Protein 1TBX (pdb70)

Organism: Sulfolobus spindle-shape virus 1 (NCBI:txid244589)

Nearest PDB structures (foldseek):
  1tbx-assembly1_B  TM=1.011E+00  e=7.813E-17  Sulfolobus spindle-shaped virus 1
  1tbx-assembly1_A  TM=1.005E+00  e=2.171E-14  Sulfolobus spindle-shaped virus 1
  4aih-assembly1_A  TM=7.217E-01  e=6.304E-03  Yersinia pseudotuberculosis YPIII
  3l09-assembly2_C  TM=7.137E-01  e=1.408E-02  Jannaschia sp. CCS1
  8a39-assembly2_BP1-2  TM=7.639E-01  e=1.374E-01  Escherichia coli W

Sequence (182 aa):
STPFFYPEAIVLAYLYDNEGIATYDLYKKVNAEFPSTATFYDAKKFLIQEGFVKERQERGEKRLYLTEKGKLFAISLKTAIETYKQIKKRHHHKSTPFFYPEAIVLAYLYDNEGIATYDLYKKVNAEFPSTATFYDAKKFLIQEGFVKERQERGEKRL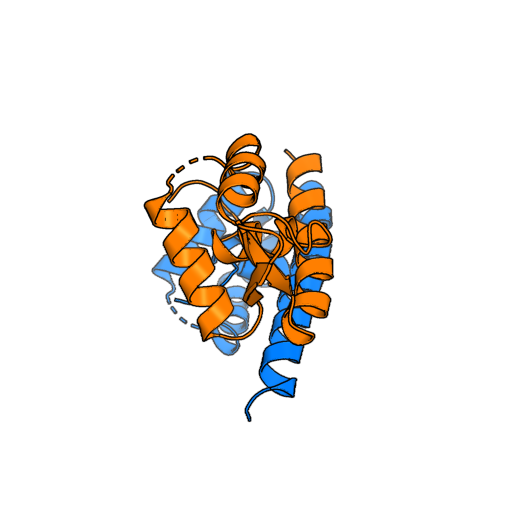YLTEKGKLFAISLKTAIETYKQIK

Radius of gyration: 17.44 Å; Cα contacts (8 Å, |Δi|>4): 258; chains: 2; bounding box: 56×34×40 Å

Foldseek 3Di:
DDPDDALLLLLLLLCAVVFPDFLVVSVVVSCVPPNDPVRNVVSVVVCVVVFQWDWDCPPNGITIDGGPVSNVSSVVSNVVVVVVVVVVVVPPD/DFDPDDALLLLLLLQVVPVFFDFLVVSQVVSCVVPNDVVSNVVSVVVCVVVQQKDWDDDPNGTGIHGDPVSNVSSVVSNVVVVVVVVVD

Structure (mmCIF, N/CA/C/O backbone):
data_1TBX
#
_entry.id   1TBX
#
_cell.length_a   120.493
_cell.length_b   120.493
_cell.length_c   120.493
_cell.angle_alpha   90.00
_cell.angle_beta   90.00
_cell.angle_gamma   90.00
#
_symmetry.space_group_name_H-M   'P 43 3 2'
#
loop_
_atom_site.group_PDB
_atom_site.id
_atom_site.type_symbol
_atom_site.label_atom_id
_atom_site.label_alt_id
_atom_site.label_comp_id
_atom_site.label_asym_id
_atom_site.label_entity_id
_atom_site.label_seq_id
_atom_site.pdbx_PDB_ins_code
_atom_site.Cartn_x
_atom_site.Cartn_y
_atom_site.Cartn_z
_atom_site.occupancy
_atom_site.B_iso_or_equiv
_atom_site.auth_seq_id
_atom_site.auth_comp_id
_atom_site.auth_asym_id
_atom_site.auth_atom_id
_atom_site.pdbx_PDB_model_num
ATOM 1 N N . SER A 1 3 ? 73.713 60.458 24.665 1.00 51.38 3 SER A N 1
ATOM 2 C CA . SER A 1 3 ? 73.777 59.000 25.001 1.00 55.26 3 SER A CA 1
ATOM 3 C C . SER A 1 3 ? 74.806 58.656 26.125 1.00 56.19 3 SER A C 1
ATOM 4 O O . SER A 1 3 ? 75.722 59.447 26.423 1.00 55.89 3 SER A O 1
ATOM 7 N N . THR A 1 4 ? 74.652 57.465 26.724 1.00 51.99 4 THR A N 1
ATOM 8 C CA . THR A 1 4 ? 75.312 57.099 28.000 1.00 44.07 4 THR A CA 1
ATOM 9 C C . THR A 1 4 ? 74.951 58.053 29.141 1.00 38.00 4 THR A C 1
ATOM 10 O O . THR A 1 4 ? 75.324 59.236 29.101 1.00 35.83 4 THR A O 1
ATOM 14 N N . PRO A 1 5 ? 74.205 57.540 30.127 1.00 33.94 5 PRO A N 1
ATOM 15 C CA . PRO A 1 5 ? 73.994 58.229 31.431 1.00 35.38 5 PRO A CA 1
ATOM 16 C C . PRO A 1 5 ? 75.353 58.057 32.078 1.00 38.13 5 PRO A C 1
ATOM 17 O O . PRO A 1 5 ? 75.942 57.002 31.828 1.00 46.89 5 PRO A O 1
ATOM 21 N N . PHE A 1 6 ? 75.943 58.924 32.869 1.00 36.55 6 PHE A N 1
ATOM 22 C CA . PHE A 1 6 ? 75.567 59.636 34.021 1.00 30.28 6 PHE A CA 1
ATOM 23 C C . PHE A 1 6 ? 76.879 60.458 33.931 1.00 35.57 6 PHE A C 1
ATOM 24 O O . PHE A 1 6 ? 77.101 61.444 34.651 1.00 39.83 6 PHE A O 1
ATOM 32 N N . PHE A 1 7 ? 77.776 59.959 33.055 1.00 34.91 7 PHE A N 1
ATOM 33 C CA . PHE A 1 7 ? 79.099 60.499 32.773 1.00 29.62 7 PHE A CA 1
ATOM 34 C C . PHE A 1 7 ? 79.152 61.065 31.369 1.00 31.35 7 PHE A C 1
ATOM 35 O O . PHE A 1 7 ? 78.687 60.465 30.404 1.00 32.04 7 PHE A O 1
ATOM 43 N N . TYR A 1 8 ? 79.734 62.239 31.263 1.00 28.20 8 TYR A N 1
ATOM 44 C CA . TYR A 1 8 ? 80.054 62.815 29.989 1.00 28.84 8 TYR A CA 1
ATOM 45 C C . TYR A 1 8 ? 81.304 62.132 29.428 1.00 28.58 8 TYR A C 1
ATOM 46 O O . TYR A 1 8 ? 81.987 61.390 30.150 1.00 33.56 8 TYR A O 1
ATOM 55 N N . PRO A 1 9 ? 81.619 62.377 28.153 1.00 27.13 9 PRO A N 1
ATOM 56 C CA . PRO A 1 9 ? 82.824 61.790 27.541 1.00 26.00 9 PRO A CA 1
ATOM 57 C C . PRO A 1 9 ? 84.135 62.099 28.247 1.00 28.80 9 PRO A C 1
ATOM 58 O O . PRO A 1 9 ? 84.985 61.211 28.412 1.00 29.31 9 PRO A O 1
ATOM 62 N N . GLU A 1 10 ? 84.295 63.339 28.672 1.00 26.95 10 GLU A N 1
ATOM 63 C CA . GLU A 1 10 ? 85.491 63.751 29.383 1.00 22.71 10 GLU A CA 1
ATOM 64 C C . GLU A 1 10 ? 85.744 62.837 30.583 1.00 28.01 10 GLU A C 1
ATOM 65 O O . GLU A 1 10 ? 86.893 62.449 30.871 1.00 25.59 10 GLU A O 1
ATOM 71 N N . ALA A 1 11 ? 84.658 62.456 31.269 1.00 29.65 11 ALA A N 1
ATOM 72 C CA . ALA A 1 11 ? 84.760 61.536 32.400 1.00 27.55 11 ALA A CA 1
ATOM 73 C C . ALA A 1 11 ? 85.218 60.140 31.967 1.00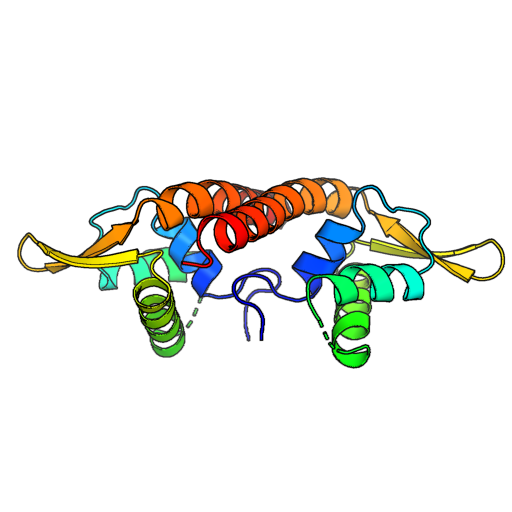 27.21 11 ALA A C 1
ATOM 74 O O . ALA A 1 11 ? 86.126 59.569 32.562 1.00 29.80 11 ALA A O 1
ATOM 76 N N . ILE A 1 12 ? 84.597 59.575 30.938 1.00 24.73 12 ILE A N 1
ATOM 77 C CA . ILE A 1 12 ? 85.014 58.246 30.496 1.00 23.51 12 ILE A CA 1
ATOM 78 C C . ILE A 1 12 ? 86.486 58.244 30.051 1.00 26.17 12 ILE A C 1
ATOM 79 O O . ILE A 1 12 ? 87.281 57.413 30.535 1.00 24.36 12 ILE A O 1
ATOM 84 N N . VAL A 1 13 ? 86.833 59.179 29.159 1.00 23.31 13 VAL A N 1
ATOM 85 C CA . VAL A 1 13 ? 88.139 59.267 28.559 1.00 18.14 13 VAL A CA 1
ATOM 86 C C . VAL A 1 13 ? 89.133 59.412 29.688 1.00 24.11 13 VAL A C 1
ATOM 87 O O . VAL A 1 13 ? 90.093 58.671 29.772 1.00 30.17 13 VAL A O 1
ATOM 91 N N . LEU A 1 14 ? 88.865 60.297 30.627 1.00 23.68 14 LEU A N 1
ATOM 92 C CA . LEU A 1 14 ? 89.762 60.443 31.762 1.00 24.74 14 LEU A CA 1
ATOM 93 C C . LEU A 1 14 ? 89.997 59.129 32.554 1.00 27.91 14 LEU A C 1
ATOM 94 O O . LEU A 1 14 ? 91.140 58.749 32.848 1.00 26.44 14 LEU A O 1
ATOM 99 N N . ALA A 1 15 ? 88.909 58.448 32.903 1.00 26.89 15 ALA A N 1
ATOM 100 C CA . ALA A 1 15 ? 88.963 57.201 33.656 1.00 25.17 15 ALA A CA 1
ATOM 101 C C . ALA A 1 15 ? 89.800 56.187 32.912 1.00 27.88 15 ALA A C 1
ATOM 102 O O . ALA A 1 15 ? 90.644 55.527 33.494 1.00 34.09 15 ALA A O 1
ATOM 104 N N . TYR A 1 16 ? 89.583 56.078 31.608 1.00 27.22 16 TYR A N 1
ATOM 105 C CA . TYR A 1 16 ? 90.271 55.066 30.822 1.00 25.41 16 TYR A CA 1
ATOM 106 C C . TYR A 1 16 ? 91.767 55.306 30.686 1.00 26.16 16 TYR A C 1
ATOM 107 O O . TYR A 1 16 ? 92.557 54.360 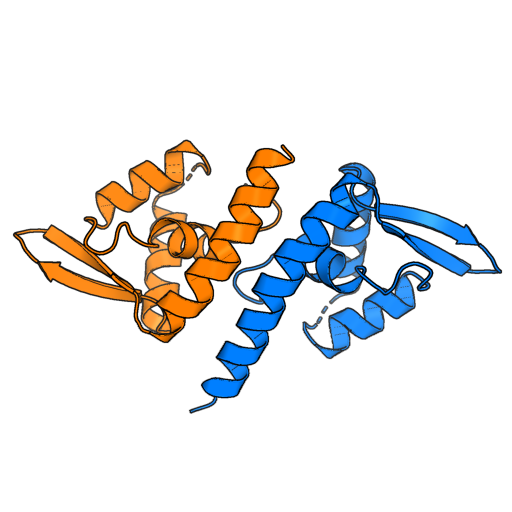30.511 1.00 27.09 16 TYR A O 1
ATOM 116 N N . LEU A 1 17 ? 92.164 56.567 30.782 1.00 24.41 17 LEU A N 1
ATOM 117 C CA . LEU A 1 17 ? 93.568 56.906 30.651 1.00 24.43 17 LEU A CA 1
ATOM 118 C C . LEU A 1 17 ? 94.353 56.406 31.879 1.00 29.61 17 LEU A C 1
ATOM 119 O O . LEU A 1 17 ? 95.537 56.029 31.782 1.00 28.32 17 LEU A O 1
ATOM 124 N N . TYR A 1 18 ? 93.681 56.405 33.028 1.00 25.79 18 TYR A N 1
ATOM 125 C CA . TYR A 1 18 ? 94.334 55.980 34.206 1.00 27.15 18 TYR A CA 1
ATOM 126 C C . TYR A 1 18 ? 94.868 54.588 33.961 1.00 29.98 18 TYR A C 1
ATOM 127 O O . TYR A 1 18 ? 94.177 53.722 33.432 1.00 37.33 18 TYR A O 1
ATOM 136 N N . ASP A 1 19 ? 96.127 54.406 34.336 1.00 31.51 19 ASP A N 1
ATOM 137 C CA . ASP A 1 19 ? 96.824 53.179 34.076 1.00 40.95 19 ASP A CA 1
ATOM 138 C C . ASP A 1 19 ? 97.147 52.884 32.604 1.00 39.22 19 ASP A C 1
ATOM 139 O O . ASP A 1 19 ? 97.710 51.804 32.310 1.00 38.27 19 ASP A O 1
ATOM 144 N N . ASN A 1 20 ? 96.779 53.779 31.688 1.00 36.54 20 ASN A N 1
ATOM 145 C CA . ASN A 1 20 ? 97.154 53.603 30.296 1.00 32.03 20 ASN A CA 1
ATOM 146 C C . ASN A 1 20 ? 97.974 54.744 29.793 1.00 35.14 20 ASN A C 1
ATOM 147 O O . ASN A 1 20 ? 97.962 55.052 28.587 1.00 35.62 20 ASN A O 1
ATOM 152 N N . GLU A 1 21 ? 98.685 55.393 30.706 1.00 31.86 21 GLU A N 1
ATOM 153 C CA . GLU A 1 21 ? 99.542 56.472 30.267 1.00 31.45 21 GLU A CA 1
ATOM 154 C C . GLU A 1 21 ? 100.562 55.948 29.245 1.00 30.77 21 GLU A C 1
ATOM 155 O O . GLU A 1 21 ? 101.030 54.817 29.368 1.00 31.41 21 GLU A O 1
ATOM 161 N N . GLY A 1 22 ? 100.836 56.731 28.199 1.00 27.92 22 GLY A N 1
ATOM 162 C CA . GLY A 1 22 ? 101.713 56.267 27.141 1.00 29.22 22 GLY A CA 1
ATOM 163 C C . GLY A 1 22 ? 100.963 55.852 25.894 1.00 30.62 22 GLY A C 1
ATOM 164 O O . GLY A 1 22 ? 101.536 55.723 24.790 1.00 30.73 22 GLY A O 1
ATOM 165 N N . ILE A 1 23 ? 99.669 55.629 26.062 1.00 31.05 23 ILE A N 1
ATOM 166 C CA . ILE A 1 23 ? 98.851 55.091 24.987 1.00 30.29 23 ILE A CA 1
ATOM 167 C C . ILE A 1 23 ? 98.793 56.134 23.876 1.00 28.66 23 ILE A C 1
ATOM 168 O O . ILE A 1 23 ? 98.641 57.323 24.149 1.00 25.33 23 ILE A O 1
ATOM 173 N N . ALA A 1 24 ? 98.965 55.699 22.637 1.00 26.98 24 ALA A N 1
ATOM 174 C CA . ALA A 1 24 ? 98.674 56.588 21.528 1.00 23.53 24 ALA A CA 1
ATOM 175 C C . ALA A 1 24 ? 97.194 56.969 21.613 1.00 24.52 24 ALA A C 1
ATOM 176 O O . ALA A 1 24 ? 96.320 56.113 21.761 1.00 24.72 24 ALA A O 1
ATOM 178 N N . THR A 1 25 ? 96.940 58.275 21.550 1.00 25.62 25 THR A N 1
ATOM 179 C CA . THR A 1 25 ? 95.613 58.880 21.568 1.00 23.07 25 THR A CA 1
ATOM 180 C C . THR A 1 25 ? 94.533 58.073 20.824 1.00 24.21 25 THR A C 1
ATOM 181 O O . THR A 1 25 ? 93.501 57.748 21.400 1.00 26.25 25 THR A O 1
ATOM 185 N N . TYR A 1 26 ? 94.771 57.711 19.580 1.00 24.61 26 TYR A N 1
ATOM 186 C CA . TYR A 1 26 ? 93.767 56.944 18.852 1.00 25.77 26 TYR A CA 1
ATOM 187 C C . TYR A 1 26 ? 93.526 55.545 19.430 1.00 26.16 26 TYR A C 1
ATOM 188 O O . TYR A 1 26 ? 92.393 55.036 19.386 1.00 23.38 26 TYR A O 1
ATOM 197 N N . ASP A 1 27 ? 94.565 54.922 19.971 1.00 24.66 27 ASP A N 1
ATOM 198 C CA . ASP A 1 27 ? 94.314 53.661 20.664 1.00 27.73 27 ASP A CA 1
ATOM 199 C C . ASP A 1 27 ? 93.463 53.855 21.889 1.00 27.91 27 ASP A C 1
ATOM 200 O O . ASP A 1 27 ? 92.669 52.970 22.215 1.00 31.49 27 ASP A O 1
ATOM 205 N N . LEU A 1 28 ? 93.627 54.991 22.578 1.00 26.93 28 LEU A N 1
ATOM 206 C CA . LEU A 1 28 ? 92.772 55.263 23.726 1.00 25.25 28 LEU A CA 1
ATOM 207 C C . LEU A 1 28 ? 91.351 55.387 23.220 1.00 26.59 28 LEU A C 1
ATOM 208 O O . LEU A 1 28 ? 90.441 54.853 23.820 1.00 24.98 28 LEU A O 1
ATOM 213 N N . TYR A 1 29 ? 91.171 56.046 22.088 1.00 26.22 29 TYR A N 1
ATOM 214 C CA . TYR A 1 29 ? 89.880 56.063 21.494 1.00 23.82 29 TYR A CA 1
ATOM 215 C C . TYR A 1 29 ? 89.299 54.665 21.235 1.00 28.48 29 TYR A C 1
ATOM 216 O O . TYR A 1 29 ? 88.135 54.429 21.568 1.00 30.90 29 TYR A O 1
ATOM 225 N N . LYS A 1 30 ? 90.066 53.761 20.617 1.00 26.13 30 LYS A N 1
ATOM 226 C CA . LYS A 1 30 ? 89.556 52.419 20.345 1.00 24.34 30 LYS A CA 1
ATOM 227 C C . LYS A 1 30 ? 89.054 51.724 21.603 1.00 26.41 30 LYS A C 1
ATOM 228 O O . LYS A 1 30 ? 87.995 51.103 21.616 1.00 33.34 30 LYS A O 1
ATOM 234 N N . LYS A 1 31 ? 89.803 51.868 22.666 1.00 22.98 31 LYS A N 1
ATOM 235 C CA . LYS A 1 31 ? 89.532 51.212 23.922 1.00 25.97 31 LYS A CA 1
ATOM 236 C C . LYS A 1 31 ? 88.234 51.732 24.570 1.00 29.06 31 LYS A C 1
ATOM 237 O O . LYS A 1 31 ? 87.378 50.948 24.986 1.00 28.58 31 LYS A O 1
ATOM 243 N N . VAL A 1 32 ? 88.129 53.056 24.676 1.00 26.13 32 VAL A N 1
ATOM 244 C CA . VAL A 1 32 ? 86.979 53.733 25.235 1.00 23.50 32 VAL A CA 1
ATOM 245 C C . VAL A 1 32 ? 85.767 53.274 24.438 1.00 28.20 32 VAL A C 1
ATOM 246 O O . VAL A 1 32 ? 84.763 52.770 24.988 1.00 30.50 32 VAL A O 1
ATOM 250 N N . ASN A 1 33 ? 85.879 53.406 23.125 1.00 27.05 33 ASN A N 1
ATOM 251 C CA . ASN A 1 33 ? 84.784 53.115 22.253 1.00 24.60 33 ASN A CA 1
ATOM 252 C C . ASN A 1 33 ? 84.259 51.660 22.310 1.00 24.85 33 ASN A C 1
ATOM 253 O O . ASN A 1 33 ? 83.050 51.422 22.179 1.00 26.12 33 ASN A O 1
ATOM 258 N N . ALA A 1 34 ? 85.180 50.718 22.518 1.00 23.06 34 ALA A N 1
ATOM 259 C CA . ALA A 1 34 ? 84.900 49.293 22.757 1.00 22.15 34 ALA A CA 1
ATOM 260 C C . ALA A 1 34 ? 83.973 49.041 23.952 1.00 26.81 34 ALA A C 1
ATOM 261 O O . ALA A 1 34 ? 83.419 47.957 24.057 1.00 32.54 34 ALA A O 1
ATOM 263 N N . GLU A 1 35 ? 83.808 50.023 24.842 1.00 25.30 35 GLU A N 1
ATOM 264 C CA . GLU A 1 35 ? 83.003 49.849 26.050 1.00 28.39 35 GLU A CA 1
ATOM 265 C C . GLU A 1 35 ? 81.896 50.871 26.191 1.00 29.05 35 GLU A C 1
ATOM 266 O O . GLU A 1 35 ? 80.840 50.569 26.701 1.00 33.58 35 GLU A O 1
ATOM 272 N N . PHE A 1 36 ? 82.187 52.098 25.794 1.00 29.17 36 PHE A N 1
ATOM 273 C CA . PHE A 1 36 ? 81.268 53.199 25.846 1.00 23.90 36 PHE A CA 1
ATOM 274 C C . PHE A 1 36 ? 81.261 53.878 24.486 1.00 25.82 36 PHE A C 1
ATOM 275 O O . PHE A 1 36 ? 81.904 54.921 24.325 1.00 26.92 36 PHE A O 1
ATOM 283 N N . PRO A 1 37 ? 80.556 53.319 23.501 1.00 27.30 37 PRO A N 1
ATOM 284 C CA . PRO A 1 37 ? 80.634 53.836 22.102 1.00 29.18 37 PRO A CA 1
ATOM 285 C C . PRO A 1 37 ? 80.481 55.362 22.002 1.00 29.31 37 PRO A C 1
ATOM 286 O O . PRO A 1 37 ? 79.538 55.943 22.545 1.00 32.21 37 PRO A O 1
ATOM 298 N N . SER A 1 39 ? 81.622 58.850 19.154 1.00 26.48 39 SER A N 1
ATOM 299 C CA . SER A 1 39 ? 82.237 59.148 17.878 1.00 18.45 39 SER A CA 1
ATOM 300 C C . SER A 1 39 ? 83.623 59.718 18.153 1.00 23.72 39 SER A C 1
ATOM 301 O O . SER A 1 39 ? 83.965 60.067 19.329 1.00 23.14 39 SER A O 1
ATOM 304 N N . THR A 1 40 ? 84.412 59.795 17.085 1.00 20.81 40 THR A N 1
ATOM 305 C CA . THR A 1 40 ? 85.721 60.435 17.124 1.00 23.95 40 THR A CA 1
ATOM 306 C C . THR A 1 40 ? 85.531 61.936 17.349 1.00 24.05 40 THR A C 1
ATOM 307 O O . THR A 1 40 ? 86.257 62.533 18.133 1.00 29.02 40 THR A O 1
ATOM 311 N N . ALA A 1 41 ? 84.556 62.548 16.681 1.00 23.04 41 ALA A N 1
ATOM 312 C CA . ALA A 1 41 ? 84.212 63.926 17.023 1.00 22.22 41 ALA A CA 1
ATOM 313 C C . ALA A 1 41 ? 84.028 64.021 18.557 1.00 23.59 41 ALA A C 1
ATOM 314 O O . ALA A 1 41 ? 84.782 64.741 19.241 1.00 26.47 41 ALA A O 1
ATOM 316 N N . THR A 1 42 ? 83.056 63.296 19.126 1.00 25.22 42 THR A N 1
ATOM 317 C CA . THR A 1 42 ? 82.888 63.432 20.549 1.00 19.29 42 THR A CA 1
ATOM 318 C C . THR A 1 42 ? 84.183 63.079 21.337 1.00 24.02 42 THR A C 1
ATOM 319 O O . THR A 1 42 ? 84.540 63.822 22.247 1.00 26.98 42 THR A O 1
ATOM 323 N N . PHE A 1 43 ? 84.924 62.026 20.946 1.00 24.91 43 PHE A N 1
ATOM 324 C CA . PHE A 1 43 ? 86.165 61.663 21.688 1.00 25.19 43 PHE A CA 1
ATOM 325 C C . PHE A 1 43 ? 87.209 62.759 21.693 1.00 26.65 43 PHE A C 1
ATOM 326 O O . PHE A 1 43 ? 87.757 63.063 22.752 1.00 23.28 43 PHE A O 1
ATOM 334 N N . TYR A 1 44 ? 87.484 63.330 20.512 1.00 24.99 44 TYR A N 1
ATOM 335 C CA . TYR A 1 44 ? 88.489 64.394 20.370 1.00 26.18 44 TYR A CA 1
ATOM 336 C C . TYR A 1 44 ? 88.048 65.663 21.079 1.00 24.28 44 TYR A C 1
ATOM 337 O O . TYR A 1 44 ? 88.863 66.348 21.687 1.00 26.59 44 TYR A O 1
ATOM 346 N N . ASP A 1 45 ? 86.753 65.931 21.092 1.00 23.19 45 ASP A N 1
ATOM 347 C CA . ASP A 1 45 ? 86.275 67.067 21.852 1.00 25.98 45 ASP A CA 1
ATOM 348 C C . ASP A 1 45 ? 86.676 66.904 23.314 1.00 26.97 45 ASP A C 1
ATOM 349 O O . ASP A 1 45 ? 87.164 67.848 23.948 1.00 26.95 45 ASP A O 1
ATOM 354 N N . ALA A 1 46 ? 86.511 65.687 23.822 1.00 19.75 46 ALA A N 1
ATOM 355 C CA . ALA A 1 46 ? 86.898 65.384 25.168 1.00 21.35 46 ALA A CA 1
ATOM 356 C C . ALA A 1 46 ? 88.428 65.479 25.379 1.00 26.62 46 ALA A C 1
ATOM 357 O O . ALA A 1 46 ? 88.886 65.994 26.419 1.00 30.64 46 ALA A O 1
ATOM 359 N N . LYS A 1 47 ? 89.227 65.004 24.417 1.00 26.15 47 LYS A N 1
ATOM 360 C CA . LYS A 1 47 ? 90.675 65.115 24.598 1.00 27.06 47 LYS A CA 1
ATOM 361 C C . LYS A 1 47 ? 90.990 66.611 24.683 1.00 25.50 47 LYS A C 1
ATOM 362 O O . LYS A 1 47 ? 91.669 67.051 25.616 1.00 23.88 47 LYS A O 1
ATOM 368 N N . LYS A 1 48 ? 90.422 67.394 23.764 1.00 23.84 48 LYS A N 1
ATOM 369 C CA . LYS A 1 48 ? 90.651 68.840 23.751 1.00 26.15 48 LYS A CA 1
ATOM 370 C C . LYS A 1 48 ? 90.388 69.431 25.143 1.00 27.51 48 LYS A C 1
ATOM 371 O O . LYS A 1 48 ? 91.224 70.147 25.710 1.00 27.66 48 LYS A O 1
ATOM 377 N N . PHE A 1 49 ? 89.237 69.081 25.702 1.00 26.28 49 PHE A N 1
ATOM 378 C CA . PHE A 1 49 ? 88.804 69.685 26.936 1.00 26.27 49 PHE A CA 1
ATOM 379 C C . PHE A 1 49 ? 89.765 69.332 28.102 1.00 24.48 49 PHE A C 1
ATOM 380 O O . PHE A 1 49 ? 90.240 70.214 28.803 1.00 23.78 49 PHE A O 1
ATOM 388 N N . LEU A 1 50 ? 90.081 68.055 28.274 1.00 24.78 50 LEU A N 1
ATOM 389 C CA . LEU A 1 50 ? 90.921 67.637 29.388 1.00 23.35 50 LEU A CA 1
ATOM 390 C C . LEU A 1 50 ? 92.335 68.216 29.288 1.00 26.22 50 LEU A C 1
ATOM 391 O O . LEU A 1 50 ? 92.966 68.494 30.321 1.00 26.35 50 LEU A O 1
ATOM 396 N N . ILE A 1 51 ? 92.831 68.416 28.059 1.00 24.70 51 ILE A N 1
ATOM 397 C CA . ILE A 1 51 ? 94.087 69.119 27.877 1.00 24.36 51 ILE A CA 1
ATOM 398 C C . ILE A 1 51 ? 93.898 70.563 28.305 1.00 24.92 51 ILE A C 1
ATOM 399 O O . ILE A 1 51 ? 94.726 71.096 29.040 1.00 27.80 51 ILE A O 1
ATOM 404 N N . GLN A 1 52 ? 92.809 71.189 27.870 1.00 24.38 52 GLN A N 1
ATOM 405 C CA . GLN A 1 52 ? 92.607 72.612 28.127 1.00 27.56 52 GLN A CA 1
ATOM 406 C C . GLN A 1 52 ? 92.396 72.914 29.583 1.00 28.01 52 GLN A C 1
ATOM 407 O O . GLN A 1 52 ? 92.804 73.969 30.054 1.00 28.94 52 GLN A O 1
ATOM 413 N N . GLU A 1 53 ? 91.726 71.998 30.283 1.00 27.70 53 GLU A N 1
ATOM 414 C CA . GLU A 1 53 ? 91.472 72.146 31.710 1.00 25.08 53 GLU A CA 1
ATOM 415 C C . GLU A 1 53 ? 92.539 71.487 32.582 1.00 25.75 53 GLU A C 1
ATOM 416 O O . GLU A 1 53 ? 92.372 71.372 33.801 1.00 26.63 53 GLU A O 1
ATOM 422 N N . GLY A 1 54 ? 93.629 71.051 31.957 1.00 19.26 54 GLY A N 1
ATOM 423 C CA . GLY A 1 54 ? 94.829 70.694 32.688 1.00 19.38 54 GLY A CA 1
ATOM 424 C C . GLY A 1 54 ? 94.824 69.366 33.425 1.00 23.80 54 GLY A C 1
ATOM 425 O O . GLY A 1 54 ? 95.559 69.214 34.418 1.00 19.65 54 GLY A O 1
ATOM 426 N N . PHE A 1 55 ? 94.005 68.427 32.934 1.00 21.09 55 PHE A N 1
ATOM 427 C CA . PHE A 1 55 ? 93.952 67.066 33.437 1.00 17.72 55 PHE A CA 1
ATOM 428 C C . PHE A 1 55 ? 94.844 66.100 32.672 1.00 22.97 55 PHE A C 1
ATOM 429 O O . PHE A 1 55 ? 95.276 65.103 33.237 1.00 23.58 55 PHE A O 1
ATOM 437 N N . VAL A 1 56 ? 95.123 66.394 31.398 1.00 24.19 56 VAL A N 1
ATOM 438 C CA . VAL A 1 56 ? 95.828 65.474 30.497 1.00 19.64 56 VAL A CA 1
ATOM 439 C C . VAL A 1 56 ? 96.879 66.238 29.717 1.00 22.38 56 VAL A C 1
ATOM 440 O O . VAL A 1 56 ? 96.697 67.426 29.406 1.00 21.00 56 VAL A O 1
ATOM 444 N N . LYS A 1 57 ? 97.978 65.562 29.397 1.00 21.28 57 LYS A N 1
ATOM 445 C CA . LYS A 1 57 ? 98.989 66.140 28.518 1.00 24.81 57 LYS A CA 1
ATOM 446 C C . LYS A 1 57 ? 99.127 65.276 27.273 1.00 25.54 57 LYS A C 1
ATOM 447 O O . LYS A 1 57 ? 99.086 64.063 27.362 1.00 27.01 57 LYS A O 1
ATOM 453 N N . GLU A 1 58 ? 99.254 65.893 26.106 1.00 26.62 58 GLU A N 1
ATOM 454 C CA . GLU A 1 58 ? 99.531 65.114 24.920 1.00 29.46 58 GLU A CA 1
ATOM 455 C C . GLU A 1 58 ? 100.910 65.423 24.343 1.00 31.80 58 GLU A C 1
ATOM 456 O O . GLU A 1 58 ? 101.170 66.576 23.987 1.00 35.93 58 GLU A O 1
ATOM 462 N N . ARG A 1 59 ? 101.776 64.404 24.232 1.00 30.94 59 ARG A N 1
ATOM 463 C CA . ARG A 1 59 ? 103.100 64.549 23.584 1.00 24.88 59 ARG A CA 1
ATOM 464 C C . ARG A 1 59 ? 103.259 63.704 22.317 1.00 23.15 59 ARG A C 1
ATOM 465 O O . ARG A 1 59 ? 102.705 62.601 22.211 1.00 24.10 59 ARG A O 1
ATOM 473 N N . GLN A 1 60 ? 104.003 64.235 21.346 1.00 22.53 60 GLN A N 1
ATOM 474 C CA . GLN A 1 60 ? 104.424 63.451 20.183 1.00 24.84 60 GLN A CA 1
ATOM 475 C C . GLN A 1 60 ? 105.729 62.711 20.557 1.00 23.56 60 GLN A C 1
ATOM 476 O O . GLN A 1 60 ? 106.801 63.277 20.555 1.00 25.68 60 GLN A O 1
ATOM 482 N N . GLU A 1 61 ? 105.592 61.447 20.932 1.00 25.37 61 GLU A N 1
ATOM 483 C CA . GLU A 1 61 ? 106.702 60.624 21.365 1.00 26.84 61 GLU A CA 1
ATOM 484 C C . GLU A 1 61 ? 106.686 59.331 20.558 1.00 30.58 61 GLU A C 1
ATOM 485 O O . GLU A 1 61 ? 105.603 58.813 20.229 1.00 30.51 61 GLU A O 1
ATOM 491 N N . ARG A 1 62 ? 107.883 58.840 20.213 1.00 31.66 62 ARG A N 1
ATOM 492 C CA . ARG A 1 62 ? 108.072 57.533 19.566 1.00 30.35 62 ARG A CA 1
ATOM 493 C C . ARG A 1 62 ? 107.127 57.328 18.328 1.00 30.74 62 ARG A C 1
ATOM 494 O O . ARG A 1 62 ? 106.395 56.323 18.228 1.00 29.38 62 ARG A O 1
ATOM 502 N N . GLY A 1 63 ? 107.151 58.309 17.412 1.00 26.95 63 GLY A N 1
ATOM 503 C CA . GLY A 1 63 ? 106.367 58.306 16.179 1.00 21.53 63 GLY A CA 1
ATOM 504 C C . GLY A 1 63 ? 104.852 58.248 16.306 1.00 21.63 63 GLY A C 1
ATOM 505 O O . GLY A 1 63 ? 104.195 57.730 15.403 1.00 20.83 63 GLY A O 1
ATOM 506 N N . GLU A 1 64 ? 104.318 58.795 17.405 1.00 18.19 64 GLU A N 1
ATOM 507 C CA . GLU A 1 64 ? 102.894 58.821 17.714 1.00 23.87 64 GLU A CA 1
ATOM 508 C C . GLU A 1 64 ? 102.601 60.006 18.659 1.00 26.45 64 GLU A C 1
ATOM 509 O O . GLU A 1 64 ? 103.527 60.476 19.329 1.00 27.59 64 GLU A O 1
ATOM 515 N N . LYS A 1 65 ? 101.335 60.465 18.714 1.00 22.63 65 LYS A N 1
ATOM 516 C CA . LYS A 1 65 ? 100.828 61.366 19.763 1.00 20.65 65 LYS A CA 1
ATOM 517 C C . LYS A 1 65 ? 100.237 60.532 20.916 1.00 27.05 65 LYS A C 1
ATOM 518 O O . LYS A 1 65 ? 99.304 59.717 20.712 1.00 25.35 65 LYS A O 1
ATOM 524 N N . ARG A 1 66 ? 100.766 60.748 22.124 1.00 25.94 66 ARG A N 1
ATOM 525 C CA . ARG A 1 66 ? 100.415 59.943 23.300 1.00 24.15 66 ARG A CA 1
ATOM 526 C C . ARG A 1 66 ? 99.908 60.787 24.422 1.00 24.91 66 ARG A C 1
ATOM 527 O O . ARG A 1 66 ? 100.188 61.976 24.460 1.00 26.32 66 ARG A O 1
ATOM 535 N N . LEU A 1 67 ? 99.212 60.139 25.355 1.00 23.09 67 LEU A N 1
ATOM 536 C CA . LEU A 1 67 ? 98.506 60.803 26.434 1.00 26.68 67 LEU A CA 1
ATOM 537 C C . LEU A 1 67 ? 99.054 60.470 27.809 1.00 31.85 67 LEU A C 1
ATOM 538 O O . LEU A 1 67 ? 99.264 59.289 28.159 1.00 38.84 67 LEU A O 1
ATOM 543 N N . TYR A 1 68 ? 99.283 61.510 28.601 1.00 30.49 68 TYR A N 1
ATOM 544 C CA . TYR A 1 68 ? 99.706 61.317 29.976 1.00 27.21 68 TYR A CA 1
ATOM 545 C C . TYR A 1 68 ? 98.727 62.018 30.863 1.00 29.83 68 TYR A C 1
ATOM 546 O O . TYR A 1 68 ? 97.951 62.879 30.417 1.00 29.33 68 TYR A O 1
ATOM 555 N N . LEU A 1 69 ? 98.716 61.585 32.117 1.00 32.85 69 LEU A N 1
ATOM 556 C CA . LEU A 1 69 ? 97.845 62.173 33.110 1.00 28.66 69 LEU A CA 1
ATOM 557 C C . LEU A 1 69 ? 98.603 63.252 33.801 1.00 29.66 69 LEU A C 1
ATOM 558 O O . LEU A 1 69 ? 99.825 63.291 33.808 1.00 33.60 69 LEU A O 1
ATOM 563 N N . THR A 1 70 ? 97.850 64.147 34.383 1.00 30.92 70 THR A N 1
ATOM 564 C CA . THR A 1 70 ? 98.401 65.287 35.024 1.00 27.53 70 THR A CA 1
ATOM 565 C C . THR A 1 70 ? 98.301 64.950 36.500 1.00 32.88 70 THR A C 1
ATOM 566 O O . THR A 1 70 ? 97.633 63.972 36.856 1.00 41.28 70 THR A O 1
ATOM 570 N N . GLU A 1 71 ? 98.988 65.695 37.359 1.00 31.96 71 GLU A N 1
ATOM 571 C CA . GLU A 1 71 ? 98.808 65.533 38.795 1.00 29.76 71 GLU A CA 1
ATOM 572 C C . GLU A 1 71 ? 97.318 65.511 39.180 1.00 27.44 71 GLU A C 1
ATOM 573 O O . GLU A 1 71 ? 96.832 64.529 39.764 1.00 28.11 71 GLU A O 1
ATOM 579 N N . LYS A 1 72 ? 96.594 66.572 38.807 1.00 25.84 72 LYS A N 1
ATOM 580 C CA . LYS A 1 72 ? 95.140 66.666 39.053 1.00 24.17 72 LYS A CA 1
ATOM 581 C C . LYS A 1 72 ? 94.285 65.653 38.247 1.00 27.89 72 LYS A C 1
ATOM 582 O O . LYS A 1 72 ? 93.208 65.246 38.688 1.00 32.96 72 LYS A O 1
ATOM 588 N N . GLY A 1 73 ? 94.779 65.235 37.089 1.00 26.89 73 GLY A N 1
ATOM 589 C CA . GLY A 1 73 ? 94.116 64.194 36.336 1.00 28.42 73 GLY A CA 1
ATOM 590 C C . GLY A 1 73 ? 94.248 62.853 37.033 1.00 29.96 73 GLY A C 1
ATOM 591 O O . GLY A 1 73 ? 93.274 62.096 37.104 1.00 31.38 73 GLY A O 1
ATOM 592 N N . LYS A 1 74 ? 95.447 62.553 37.549 1.00 30.78 74 LYS A N 1
ATOM 593 C CA . LYS A 1 74 ? 95.722 61.261 38.172 1.00 30.11 74 LYS A CA 1
ATOM 594 C C . LYS A 1 74 ? 94.807 61.106 39.362 1.00 31.57 74 LYS A C 1
ATOM 595 O O . LYS A 1 74 ? 94.201 60.050 39.531 1.00 33.30 74 LYS A O 1
ATOM 601 N N . LEU A 1 75 ? 94.683 62.166 40.163 1.00 30.32 75 LEU A N 1
ATOM 602 C CA . LEU A 1 75 ? 93.813 62.160 41.334 1.00 31.34 75 LEU A CA 1
ATOM 603 C C . LEU A 1 75 ? 92.363 61.925 40.960 1.00 30.24 75 LEU A C 1
ATOM 604 O O . LEU A 1 75 ? 91.719 60.996 41.459 1.00 34.54 75 LEU A O 1
ATOM 609 N N . PHE A 1 76 ? 91.858 62.720 40.035 1.00 26.57 76 PHE A N 1
ATOM 610 C CA . PHE A 1 76 ? 90.461 62.593 39.594 1.00 27.86 76 PHE A CA 1
ATOM 611 C C . PHE A 1 76 ? 90.145 61.284 38.869 1.00 30.36 76 PHE A C 1
ATOM 612 O O . PHE A 1 76 ? 89.150 60.627 39.185 1.00 34.70 76 PHE A O 1
ATOM 620 N N . ALA A 1 77 ? 90.974 60.921 37.889 1.00 29.24 77 ALA A N 1
ATOM 621 C CA . ALA A 1 77 ? 90.800 59.683 37.140 1.00 26.84 77 ALA A CA 1
ATOM 622 C C . ALA A 1 77 ? 90.473 58.474 38.062 1.00 25.15 77 ALA A C 1
ATOM 623 O O . ALA A 1 77 ? 89.587 57.678 37.745 1.00 24.65 77 ALA A O 1
ATOM 625 N N . ILE A 1 78 ? 91.153 58.375 39.210 1.00 25.74 78 ILE A N 1
ATOM 626 C CA . ILE A 1 78 ? 90.955 57.235 40.128 1.00 24.84 78 ILE A CA 1
ATOM 627 C C . ILE A 1 78 ? 89.519 57.180 40.632 1.00 25.20 78 ILE A C 1
ATOM 628 O O . ILE A 1 78 ? 88.887 56.118 40.570 1.00 29.03 78 ILE A O 1
ATOM 633 N N . SER A 1 79 ? 89.008 58.310 41.118 1.00 23.53 79 SER A N 1
ATOM 634 C CA . SER A 1 79 ? 87.660 58.316 41.635 1.00 23.06 79 SER A CA 1
ATOM 635 C C . SER A 1 79 ? 86.603 58.190 40.531 1.00 25.08 79 SER A C 1
ATOM 636 O O . SER A 1 79 ? 85.536 57.635 40.754 1.00 32.37 79 SER A O 1
ATOM 639 N N . LEU A 1 80 ? 86.872 58.716 39.345 1.00 23.17 80 LEU A N 1
ATOM 640 C CA . LEU A 1 80 ? 85.982 58.450 38.214 1.00 23.55 80 LEU A CA 1
ATOM 641 C C . LEU A 1 80 ? 85.967 56.966 37.823 1.00 26.27 80 LEU A C 1
ATOM 642 O O . LEU A 1 80 ? 84.903 56.431 37.531 1.00 31.86 80 LEU A O 1
ATOM 647 N N . LYS A 1 81 ? 87.138 56.319 37.799 1.00 29.15 81 LYS A N 1
ATOM 648 C CA . LYS A 1 81 ? 87.264 54.915 37.396 1.00 30.50 81 LYS A CA 1
ATOM 649 C C . LYS A 1 81 ? 86.361 54.045 38.258 1.00 28.98 81 LYS A C 1
ATOM 650 O O . LYS A 1 81 ? 85.680 53.133 37.747 1.00 30.25 81 LYS A O 1
ATOM 656 N N . THR A 1 82 ? 86.376 54.336 39.560 1.00 25.80 82 THR A N 1
ATOM 657 C CA . THR A 1 82 ? 85.656 53.582 40.578 1.00 26.33 82 THR A CA 1
ATOM 658 C C . THR A 1 82 ? 84.126 53.719 40.352 1.00 27.50 82 THR A C 1
ATOM 659 O O . THR A 1 82 ? 83.409 52.732 40.332 1.00 27.84 82 THR A O 1
ATOM 663 N N . ALA A 1 83 ? 83.670 54.950 40.122 1.00 24.30 83 ALA A N 1
ATOM 664 C CA . ALA A 1 83 ? 82.323 55.250 39.676 1.00 22.83 83 ALA A CA 1
ATOM 665 C C . ALA A 1 83 ? 81.878 54.512 38.373 1.00 23.23 83 ALA A C 1
ATOM 666 O O . ALA A 1 83 ? 80.887 53.761 38.403 1.00 23.15 83 ALA A O 1
ATOM 668 N N . ILE A 1 84 ? 82.599 54.694 37.256 1.00 21.18 84 ILE A N 1
ATOM 669 C CA . ILE A 1 84 ? 82.287 53.985 35.992 1.00 22.97 84 ILE A CA 1
ATOM 670 C C . ILE A 1 84 ? 82.336 52.466 36.137 1.00 25.84 84 ILE A C 1
ATOM 671 O O . ILE A 1 84 ? 81.467 51.730 35.633 1.00 27.36 84 ILE A O 1
ATOM 676 N N . GLU A 1 85 ? 83.347 51.996 36.844 1.00 23.45 85 GLU A N 1
ATOM 677 C CA . GLU A 1 85 ? 83.476 50.585 37.083 1.00 23.55 85 GLU A CA 1
ATOM 678 C C . GLU A 1 85 ? 82.297 50.005 37.855 1.00 24.58 85 GLU A C 1
ATOM 679 O O . GLU A 1 85 ? 81.850 48.885 37.561 1.00 23.57 85 GLU A O 1
ATOM 685 N N . THR A 1 86 ? 81.813 50.769 38.847 1.00 21.45 86 THR A N 1
ATOM 686 C CA . THR A 1 86 ? 80.727 50.338 39.683 1.00 20.36 86 THR A CA 1
ATOM 687 C C . THR A 1 86 ? 79.506 50.351 38.792 1.00 20.56 86 THR A C 1
ATOM 688 O O . THR A 1 86 ? 78.699 49.435 38.826 1.00 20.72 86 THR A O 1
ATOM 692 N N . TYR A 1 87 ? 79.392 51.403 37.985 1.00 19.57 87 TYR A N 1
ATOM 693 C CA . TYR A 1 87 ? 78.339 51.475 36.971 1.00 23.58 87 TYR A CA 1
ATOM 694 C C . TYR A 1 87 ? 78.277 50.238 36.079 1.00 25.58 87 TYR A C 1
ATOM 695 O O . TYR A 1 87 ? 77.213 49.604 36.012 1.00 21.65 87 TYR A O 1
ATOM 704 N N . LYS A 1 88 ? 79.397 49.926 35.394 1.00 20.06 88 LYS A N 1
ATOM 705 C CA . LYS A 1 88 ? 79.526 48.708 34.617 1.00 21.18 88 LYS A CA 1
ATOM 706 C C . LYS A 1 88 ? 79.042 47.484 35.366 1.00 22.05 88 LYS A C 1
ATOM 707 O O . LYS A 1 88 ? 78.247 46.727 34.836 1.00 24.42 88 LYS A O 1
ATOM 713 N N . GLN A 1 89 ? 79.466 47.293 36.618 1.00 25.42 89 GLN A N 1
ATOM 714 C CA . GLN A 1 89 ? 79.032 46.114 37.394 1.00 23.50 89 GLN A CA 1
ATOM 715 C C . GLN A 1 89 ? 77.589 46.144 37.768 1.00 23.73 89 GLN A C 1
ATOM 716 O O . GLN A 1 89 ? 77.006 45.106 38.045 1.00 27.21 89 GLN A O 1
ATOM 722 N N . ILE A 1 90 ? 77.013 47.339 37.841 1.00 27.68 90 ILE A N 1
ATOM 723 C CA . ILE A 1 90 ? 75.601 47.477 38.189 1.00 30.14 90 ILE A CA 1
ATOM 724 C C . ILE A 1 90 ? 74.769 47.072 36.951 1.00 29.72 90 ILE A C 1
ATOM 725 O O . ILE A 1 90 ? 73.885 46.220 37.043 1.00 26.19 90 ILE A O 1
ATOM 730 N N . LYS A 1 91 ? 75.114 47.648 35.797 1.00 29.14 91 LYS A N 1
ATOM 731 C CA . LYS A 1 91 ? 74.591 47.200 34.515 1.00 27.71 91 LYS A CA 1
ATOM 732 C C . LYS A 1 91 ? 74.710 45.656 34.416 1.00 28.68 91 LYS A C 1
ATOM 733 O O . LYS A 1 91 ? 73.677 44.982 34.489 1.00 32.47 91 LYS A O 1
ATOM 739 N N . LYS A 1 92 ? 75.911 45.066 34.379 1.00 28.09 92 LYS A N 1
ATOM 740 C CA . LYS A 1 92 ? 75.991 43.584 34.392 1.00 31.22 92 LYS A CA 1
ATOM 741 C C . LYS A 1 92 ? 75.062 42.891 35.392 1.00 29.54 92 LYS A C 1
ATOM 742 O O . LYS A 1 92 ? 74.267 42.063 34.991 1.00 33.74 92 LYS A O 1
ATOM 748 N N . ARG A 1 93 ? 75.134 43.246 36.672 1.00 31.34 93 ARG A N 1
ATOM 749 C CA . ARG A 1 93 ? 74.318 42.612 37.695 1.00 34.33 93 ARG A CA 1
ATOM 750 C C . ARG A 1 93 ? 72.852 42.551 37.263 1.00 37.70 93 ARG A C 1
ATOM 751 O O . ARG A 1 93 ? 72.160 41.560 37.521 1.00 35.28 93 ARG A O 1
ATOM 759 N N . HIS A 1 94 ? 72.397 43.598 36.571 1.00 39.85 94 HIS A N 1
ATOM 760 C CA . HIS A 1 94 ? 70.955 43.836 36.392 1.00 40.38 94 HIS A CA 1
ATOM 761 C C . HIS A 1 94 ? 70.329 43.687 34.960 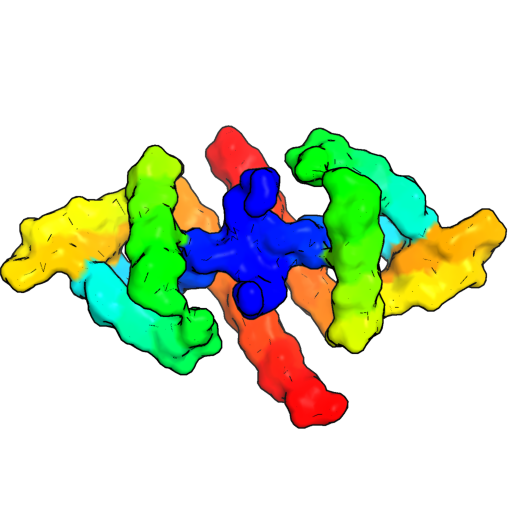1.00 40.40 94 HIS A C 1
ATOM 762 O O . HIS A 1 94 ? 69.157 44.067 34.783 1.00 41.60 94 HIS A O 1
ATOM 769 N N . HIS A 1 95 ? 71.073 43.165 33.964 1.00 35.03 95 HIS A N 1
ATOM 770 C CA . HIS A 1 95 ? 70.498 42.737 32.677 1.00 30.91 95 HIS A CA 1
ATOM 771 C C . HIS A 1 95 ? 69.379 41.711 32.903 1.00 33.35 95 HIS A C 1
ATOM 772 O O . HIS A 1 95 ? 69.468 40.605 32.401 1.00 34.33 95 HIS A O 1
ATOM 779 N N . HIS A 1 96 ? 68.351 42.075 33.686 1.00 37.57 96 HIS A N 1
ATOM 780 C CA . HIS A 1 96 ? 67.195 41.218 34.047 1.00 37.26 96 HIS A CA 1
ATOM 781 C C . HIS A 1 96 ? 65.919 42.055 34.082 1.00 33.11 96 HIS A C 1
ATOM 782 O O . HIS A 1 96 ? 65.573 42.609 35.125 1.00 28.67 96 HIS A O 1
ATOM 789 N N . LYS B 1 2 ? 75.794 70.822 28.758 1.00 61.83 2 LYS B N 1
ATOM 790 C CA . LYS B 1 2 ? 74.813 71.895 29.148 1.00 63.19 2 LYS B CA 1
ATOM 791 C C . LYS B 1 2 ? 75.415 72.923 30.134 1.00 64.35 2 LYS B C 1
ATOM 792 O O . LYS B 1 2 ? 75.613 74.103 29.781 1.00 64.81 2 LYS B O 1
ATOM 798 N N . SER B 1 3 ? 75.678 72.468 31.366 1.00 62.17 3 SER B N 1
ATOM 799 C CA . SER B 1 3 ? 76.368 73.274 32.375 1.00 58.76 3 SER B CA 1
ATOM 800 C C . SER B 1 3 ? 77.682 72.591 32.821 1.00 58.05 3 SER B C 1
ATOM 801 O O . SER B 1 3 ? 78.733 72.812 32.195 1.00 62.81 3 SER B O 1
ATOM 804 N N . THR B 1 4 ? 77.598 71.739 33.850 1.00 49.87 4 THR B N 1
ATOM 805 C CA . T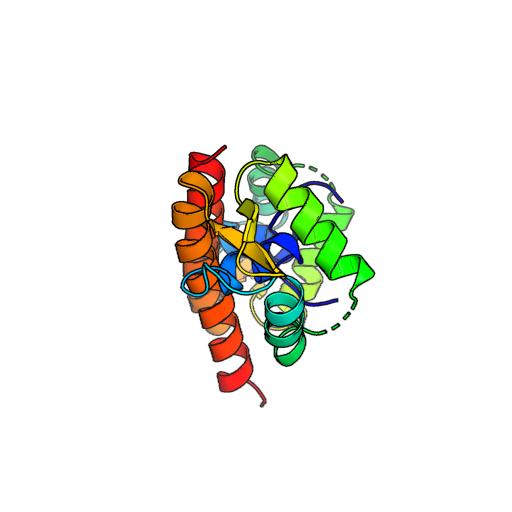HR B 1 4 ? 78.740 71.134 34.536 1.00 42.37 4 THR B CA 1
ATOM 806 C C . THR B 1 4 ? 79.435 70.091 33.655 1.00 41.42 4 THR B C 1
ATOM 807 O O . THR B 1 4 ? 78.754 69.329 32.960 1.00 40.22 4 THR B O 1
ATOM 811 N N . PRO B 1 5 ? 80.780 70.068 33.669 1.00 40.62 5 PRO B N 1
ATOM 812 C CA . PRO B 1 5 ? 81.551 69.101 32.874 1.00 40.30 5 PRO B CA 1
ATOM 813 C C . PRO B 1 5 ? 81.390 67.600 33.179 1.00 43.77 5 PRO B C 1
ATOM 814 O O . PRO B 1 5 ? 80.994 66.902 32.259 1.00 53.53 5 PRO B O 1
ATOM 818 N N . PHE B 1 6 ? 81.720 67.033 34.317 1.00 33.24 6 PHE B N 1
ATOM 819 C CA . PHE B 1 6 ? 82.001 65.607 34.085 1.00 29.45 6 PHE B CA 1
ATOM 820 C C . PHE B 1 6 ? 80.794 64.725 34.197 1.00 30.05 6 PHE B C 1
ATOM 821 O O . PHE B 1 6 ? 80.732 63.586 33.695 1.00 24.04 6 PHE B O 1
ATOM 829 N N . PHE B 1 7 ? 79.816 65.317 34.848 1.00 31.28 7 PHE B N 1
ATOM 830 C CA . PHE B 1 7 ? 78.681 64.618 35.382 1.00 26.29 7 PHE B CA 1
ATOM 831 C C . PHE B 1 7 ? 77.377 65.186 34.792 1.00 24.65 7 PHE B C 1
ATOM 832 O O . PHE B 1 7 ? 77.152 66.419 34.774 1.00 24.17 7 PHE B O 1
ATOM 840 N N . TYR B 1 8 ? 76.536 64.280 34.305 1.00 21.37 8 TYR B N 1
ATOM 841 C CA . TYR B 1 8 ? 75.162 64.589 33.904 1.00 21.99 8 TYR B CA 1
ATOM 842 C C . TYR B 1 8 ? 74.292 64.792 35.125 1.00 22.56 8 TYR B C 1
ATOM 843 O O . TYR B 1 8 ? 74.511 64.130 36.153 1.00 30.03 8 TYR B O 1
ATOM 852 N N . PRO B 1 9 ? 73.307 65.684 35.020 1.00 23.53 9 PRO B N 1
ATOM 853 C CA . PRO B 1 9 ? 72.363 65.925 36.130 1.00 21.01 9 PRO B CA 1
ATOM 854 C C . PRO B 1 9 ? 71.915 64.657 36.934 1.00 26.02 9 PRO B C 1
ATOM 855 O O . PRO B 1 9 ? 71.974 64.706 38.208 1.00 23.16 9 PRO B O 1
ATOM 859 N N . GLU B 1 10 ? 71.545 63.560 36.244 1.00 24.17 10 GLU B N 1
ATOM 860 C CA . GLU B 1 10 ? 71.243 62.273 36.919 1.00 30.18 10 GLU B CA 1
ATOM 861 C C . GLU B 1 10 ? 72.297 61.920 37.937 1.00 30.80 10 GLU B C 1
ATOM 862 O O . GLU B 1 10 ? 71.975 61.453 39.024 1.00 30.54 10 GLU B O 1
ATOM 868 N N . ALA B 1 11 ? 73.563 62.017 37.519 1.00 29.65 11 ALA B N 1
ATOM 869 C CA . ALA B 1 11 ? 74.667 61.653 38.386 1.00 27.61 11 ALA B CA 1
ATOM 870 C C . ALA B 1 11 ? 74.673 62.575 39.613 1.00 27.24 11 ALA B C 1
ATOM 871 O O . ALA B 1 11 ? 74.796 62.108 40.755 1.00 29.50 11 ALA B O 1
ATOM 873 N N . ILE B 1 12 ? 74.517 63.875 39.389 1.00 24.55 12 ILE B N 1
ATOM 874 C CA . ILE B 1 12 ? 74.513 64.799 40.502 1.00 23.27 12 ILE B CA 1
ATOM 875 C C . ILE B 1 12 ? 73.313 64.522 41.432 1.00 25.87 12 ILE B C 1
ATOM 876 O O . ILE B 1 12 ? 73.455 64.436 42.657 1.00 23.00 12 ILE B O 1
ATOM 881 N N . VAL B 1 13 ? 72.140 64.370 40.827 1.00 23.52 13 VAL B N 1
ATOM 882 C CA . VAL B 1 13 ? 70.941 64.122 41.589 1.00 18.93 13 VAL B CA 1
ATOM 883 C C . VAL B 1 13 ? 71.116 62.884 42.460 1.00 23.87 13 VAL B C 1
ATOM 884 O O . VAL B 1 13 ? 70.945 62.932 43.682 1.00 29.99 13 VAL B O 1
ATOM 888 N N . LEU B 1 14 ? 71.498 61.790 41.851 1.00 23.15 14 LEU B N 1
ATOM 889 C CA . LEU B 1 14 ? 71.655 60.560 42.580 1.00 24.52 14 LEU B CA 1
ATOM 890 C C . LEU B 1 14 ? 72.686 60.670 43.730 1.00 27.80 14 LEU B C 1
ATOM 891 O O . LEU B 1 14 ? 72.430 60.214 44.865 1.00 25.43 14 LEU B O 1
ATOM 896 N N . ALA B 1 15 ? 73.847 61.265 43.433 1.00 26.77 15 ALA B N 1
ATOM 897 C CA . ALA B 1 15 ? 74.889 61.468 44.434 1.00 24.93 15 ALA B CA 1
ATOM 898 C C . ALA B 1 15 ? 74.334 62.243 45.642 1.00 27.97 15 ALA B C 1
ATOM 899 O O . ALA B 1 15 ? 74.513 61.839 46.803 1.00 34.05 15 ALA B O 1
ATOM 901 N N . TYR B 1 16 ? 73.615 63.329 45.359 1.00 27.22 16 TYR B N 1
ATOM 902 C CA . TYR B 1 16 ? 73.047 64.186 46.396 1.00 25.52 16 TYR B CA 1
ATOM 903 C C . TYR B 1 16 ? 71.962 63.532 47.226 1.00 26.14 16 TYR B C 1
ATOM 904 O O . TYR B 1 16 ? 71.742 63.908 48.372 1.00 27.97 16 TYR B O 1
ATOM 913 N N . LEU B 1 17 ? 71.272 62.557 46.660 1.00 24.80 17 LEU B N 1
ATOM 914 C CA . LEU B 1 17 ? 70.230 61.869 47.402 1.00 24.34 17 LEU B CA 1
ATOM 915 C C . LEU B 1 17 ? 70.835 60.976 48.487 1.00 29.54 17 LEU B C 1
ATOM 916 O O . LEU B 1 17 ? 70.210 60.743 49.547 1.00 28.86 17 LEU B O 1
ATOM 921 N N . TYR B 1 18 ? 72.060 60.501 48.264 1.00 25.84 18 TYR B N 1
ATOM 922 C CA . TYR B 1 18 ? 72.732 59.729 49.310 1.00 27.40 18 TYR B CA 1
ATOM 923 C C . TYR B 1 18 ? 73.040 60.570 50.570 1.00 29.78 18 TYR B C 1
ATOM 924 O O . TYR B 1 18 ? 73.244 61.745 50.446 1.00 37.42 18 TYR B O 1
ATOM 933 N N . ASP B 1 19 ? 72.935 60.093 51.790 1.00 30.93 19 ASP B N 1
ATOM 934 C CA . ASP B 1 19 ? 71.690 59.789 52.439 1.00 41.14 19 ASP B CA 1
ATOM 935 C C . ASP B 1 19 ? 70.991 61.110 52.894 1.00 38.93 19 ASP B C 1
ATOM 936 O O . ASP B 1 19 ? 71.053 61.496 54.075 1.00 37.85 19 ASP B O 1
ATOM 941 N N . ASN B 1 20 ? 70.366 61.808 51.942 1.00 33.23 20 ASN B N 1
ATOM 942 C CA . ASN B 1 20 ? 69.256 62.701 52.264 1.00 26.20 20 ASN B CA 1
ATOM 943 C C . ASN B 1 20 ? 68.036 61.943 51.836 1.00 26.09 20 ASN B C 1
ATOM 944 O O . ASN B 1 20 ? 67.128 62.500 51.218 1.00 27.60 20 ASN B O 1
ATOM 949 N N . GLU B 1 21 ? 68.042 60.649 52.130 1.00 26.39 21 GLU B N 1
ATOM 950 C CA . GLU B 1 21 ? 66.953 59.773 51.756 1.00 29.67 21 GLU B CA 1
ATOM 951 C C . GLU B 1 21 ? 65.728 60.196 52.542 1.00 33.41 21 GLU B C 1
ATOM 952 O O . GLU B 1 21 ? 65.775 60.338 53.778 1.00 38.71 21 GLU B O 1
ATOM 958 N N . GLY B 1 22 ? 64.634 60.438 51.830 1.00 35.68 22 GLY B N 1
ATOM 959 C CA . GLY B 1 22 ? 63.409 60.886 52.479 1.00 32.74 22 GLY B CA 1
ATOM 960 C C . GLY B 1 22 ? 63.236 62.381 52.366 1.00 31.55 22 GLY B C 1
ATOM 961 O O . GLY B 1 22 ? 62.301 62.938 52.915 1.00 27.53 22 GLY B O 1
ATOM 962 N N . ILE B 1 23 ? 64.152 63.023 51.636 1.00 33.14 23 ILE B N 1
ATOM 963 C CA . ILE B 1 23 ? 64.046 64.440 51.342 1.00 27.89 23 ILE B CA 1
ATOM 964 C C . ILE B 1 23 ? 62.820 64.591 50.462 1.00 29.60 23 ILE B C 1
ATOM 965 O O . ILE B 1 23 ? 62.451 63.655 49.738 1.00 33.13 23 ILE B O 1
ATOM 970 N N . ALA B 1 24 ? 62.146 65.731 50.614 1.00 27.49 24 ALA B N 1
ATOM 971 C CA . ALA B 1 24 ? 61.144 66.194 49.676 1.00 23.78 24 ALA B CA 1
ATOM 972 C C . ALA B 1 24 ? 61.869 66.555 48.371 1.00 24.18 24 ALA B C 1
ATOM 973 O O . ALA B 1 24 ? 62.905 67.223 48.377 1.00 23.90 24 ALA B O 1
ATOM 975 N N . THR B 1 25 ? 61.328 66.060 47.267 1.00 24.83 25 THR B N 1
ATOM 976 C CA . THR B 1 25 ? 61.837 66.308 45.932 1.00 23.25 25 THR B CA 1
ATOM 977 C C . THR B 1 25 ? 62.281 67.764 45.689 1.00 24.74 25 THR B C 1
ATOM 978 O O . THR B 1 25 ? 63.3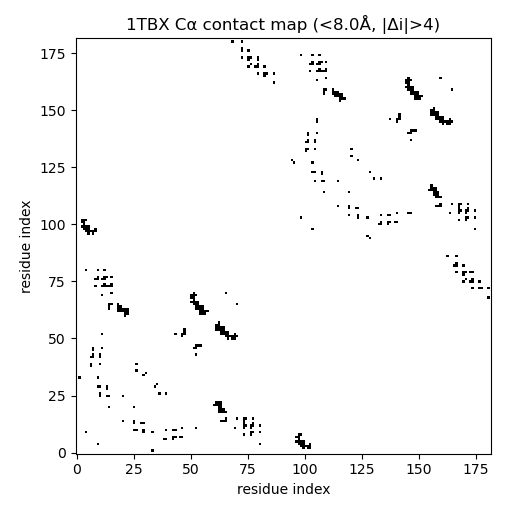90 68.041 45.208 1.00 26.02 25 THR B O 1
ATOM 982 N N . TYR B 1 26 ? 61.372 68.686 46.004 1.00 25.46 26 TYR B N 1
ATOM 983 C CA . TYR B 1 26 ? 61.568 70.128 45.855 1.00 25.52 26 TYR B CA 1
ATOM 984 C C . TYR B 1 26 ? 62.810 70.611 46.586 1.00 26.11 26 TYR B C 1
ATOM 985 O O . TYR B 1 26 ? 63.626 71.359 46.036 1.00 23.76 26 TYR B O 1
ATOM 994 N N . ASP B 1 27 ? 62.928 70.175 47.840 1.00 25.34 27 ASP B N 1
ATOM 995 C CA . ASP B 1 27 ? 64.114 70.435 48.666 1.00 27.84 27 ASP B CA 1
ATOM 996 C C . ASP B 1 27 ? 65.412 69.813 48.141 1.00 27.82 27 ASP B C 1
ATOM 997 O O . ASP B 1 27 ? 66.479 70.406 48.319 1.00 31.11 27 ASP B O 1
ATOM 1002 N N . LEU B 1 28 ? 65.333 68.639 47.510 1.00 26.66 28 LEU B N 1
ATOM 1003 C CA . LEU B 1 28 ? 66.518 68.060 46.890 1.00 24.79 28 LEU B CA 1
ATOM 1004 C C . LEU B 1 28 ? 66.947 68.960 45.738 1.00 26.41 28 LEU B C 1
ATOM 1005 O O . LEU B 1 28 ? 68.149 69.200 45.522 1.00 24.25 28 LEU B O 1
ATOM 1010 N N . TYR B 1 29 ? 65.952 69.495 45.020 1.00 26.42 29 TYR B N 1
ATOM 1011 C CA . TYR B 1 29 ? 66.253 70.404 43.940 1.00 23.99 29 TYR B CA 1
ATOM 1012 C C . TYR B 1 29 ? 67.110 71.537 44.447 1.00 28.34 29 TYR B C 1
ATOM 1013 O O . TYR B 1 29 ? 68.174 71.807 43.886 1.00 30.37 29 TYR B O 1
ATOM 1022 N N . LYS B 1 30 ? 66.614 72.230 45.476 1.00 26.20 30 LYS B N 1
ATOM 1023 C CA . LYS B 1 30 ? 67.305 73.397 46.027 1.00 24.57 30 LYS B CA 1
ATOM 1024 C C . LYS B 1 30 ? 68.755 73.096 46.444 1.00 26.49 30 LYS B C 1
ATOM 1025 O O . LYS B 1 30 ? 69.661 73.861 46.102 1.00 32.66 30 LYS B O 1
ATOM 1031 N N . LYS B 1 31 ? 68.968 71.979 47.145 1.00 23.17 31 LYS B N 1
ATOM 1032 C CA . LYS B 1 31 ? 70.288 71.562 47.592 1.00 25.51 31 LYS B CA 1
ATOM 1033 C C . LYS B 1 31 ? 71.242 71.355 46.426 1.00 28.84 31 LYS B C 1
ATOM 1034 O O . LYS B 1 31 ? 72.338 71.932 46.398 1.00 28.21 31 LYS B O 1
ATOM 1040 N N . VAL B 1 32 ? 70.801 70.534 45.467 1.00 26.61 32 VAL B N 1
ATOM 1041 C CA . VAL B 1 32 ? 71.522 70.250 44.233 1.00 23.93 32 VAL B CA 1
ATOM 1042 C C . VAL B 1 32 ? 71.905 71.570 43.556 1.00 27.68 32 VAL B C 1
ATOM 1043 O O . VAL B 1 32 ? 73.059 71.787 43.138 1.00 30.16 32 VAL B O 1
ATOM 1047 N N . ASN B 1 33 ? 70.936 72.468 43.467 1.00 26.89 33 ASN B N 1
ATOM 1048 C CA . ASN B 1 33 ? 71.125 73.710 42.702 1.00 25.23 33 ASN B CA 1
ATOM 1049 C C . ASN B 1 33 ? 72.194 74.652 43.274 1.00 25.27 33 ASN B C 1
ATOM 1050 O O . ASN B 1 33 ? 72.801 75.416 42.525 1.00 26.31 33 ASN B O 1
ATOM 1055 N N . ALA B 1 34 ? 72.438 74.563 44.584 1.00 28.59 34 ALA B N 1
ATOM 1056 C CA . ALA B 1 34 ? 73.452 75.375 45.275 1.00 28.38 34 ALA B CA 1
ATOM 1057 C C . ALA B 1 34 ? 74.902 75.197 44.762 1.00 28.68 34 ALA B C 1
ATOM 1058 O O . ALA B 1 34 ? 75.608 76.190 44.571 1.00 29.72 34 ALA B O 1
ATOM 1060 N N . GLU B 1 35 ? 75.335 73.955 44.542 1.00 28.80 35 GLU B N 1
ATOM 1061 C CA . GLU B 1 35 ? 76.681 73.682 44.033 1.00 31.70 35 GLU B CA 1
ATOM 1062 C C . GLU B 1 35 ? 76.636 73.461 42.539 1.00 34.42 35 GLU B C 1
ATOM 1063 O O . GLU B 1 35 ? 77.611 73.731 41.821 1.00 38.37 35 GLU B O 1
ATOM 1069 N N . PHE B 1 36 ? 75.517 72.928 42.060 1.00 36.38 36 PHE B N 1
ATOM 1070 C CA . PHE B 1 36 ? 75.404 72.605 40.638 1.00 37.16 36 PHE B CA 1
ATOM 1071 C C . PHE B 1 36 ? 74.155 73.197 40.098 1.00 35.72 36 PHE B C 1
ATOM 1072 O O . PHE B 1 36 ? 73.098 72.561 40.087 1.00 37.00 36 PHE B O 1
ATOM 1080 N N . PRO B 1 37 ? 74.260 74.448 39.691 1.00 34.71 37 PRO B N 1
ATOM 1081 C CA . PRO B 1 37 ? 73.073 75.158 39.220 1.00 33.01 37 PRO B CA 1
ATOM 1082 C C . PRO B 1 37 ? 72.517 74.396 38.000 1.00 32.65 37 PRO B C 1
ATOM 1083 O O . PRO B 1 37 ? 73.271 73.952 37.079 1.00 29.61 37 PRO B O 1
ATOM 1095 N N . SER B 1 39 ? 68.372 73.831 35.893 1.00 15.69 39 SER B N 1
ATOM 1096 C CA . SER B 1 39 ? 66.980 74.244 35.854 1.00 19.78 39 SER B CA 1
ATOM 1097 C C . SER B 1 39 ? 66.125 73.147 36.485 1.00 20.07 39 SER B C 1
ATOM 1098 O O . SER B 1 39 ? 66.580 72.019 36.661 1.00 18.04 39 SER B O 1
ATOM 1101 N N . THR B 1 40 ? 64.884 73.490 36.815 1.00 21.08 40 THR B N 1
ATOM 1102 C CA . THR B 1 40 ? 63.913 72.507 37.285 1.00 23.77 40 THR B CA 1
ATOM 1103 C C . THR B 1 40 ? 63.573 71.528 36.171 1.00 23.84 40 THR B C 1
ATOM 1104 O O . THR B 1 40 ? 63.367 70.346 36.420 1.00 28.86 40 THR B O 1
ATOM 1108 N N . ALA B 1 41 ? 63.547 72.023 34.943 1.00 23.15 41 ALA B N 1
ATOM 1109 C CA . ALA B 1 41 ? 63.270 71.193 33.799 1.00 21.69 41 ALA B CA 1
ATOM 1110 C C . ALA B 1 41 ? 64.284 70.092 33.799 1.00 22.80 41 ALA B C 1
ATOM 1111 O O . ALA B 1 41 ? 63.914 68.921 33.781 1.00 25.29 41 ALA B O 1
ATOM 1113 N N . THR B 1 42 ? 65.561 70.481 33.855 1.00 24.99 42 THR B N 1
ATOM 1114 C CA . THR B 1 42 ? 66.689 69.549 33.880 1.00 19.32 42 THR B CA 1
ATOM 1115 C C . THR B 1 42 ? 66.590 68.607 35.077 1.00 24.24 42 THR B C 1
ATOM 1116 O O . THR B 1 42 ? 66.763 67.396 34.930 1.00 27.51 42 THR B O 1
ATOM 1120 N N . PHE B 1 43 ? 66.325 69.164 36.266 1.00 25.36 43 PHE B N 1
ATOM 1121 C CA . PHE B 1 43 ? 66.233 68.382 37.517 1.00 25.06 43 PHE B CA 1
ATOM 1122 C C . PHE B 1 43 ? 65.188 67.289 37.421 1.00 26.36 43 PHE B C 1
ATOM 1123 O O . PHE B 1 43 ? 65.463 66.126 37.694 1.00 22.95 43 PHE B O 1
ATOM 1131 N N . TYR B 1 44 ? 63.973 67.688 37.049 1.00 25.02 44 TYR B N 1
ATOM 1132 C CA . TYR B 1 44 ? 62.863 66.756 36.916 1.00 26.07 44 TYR B CA 1
ATOM 1133 C C . TYR B 1 44 ? 63.080 65.719 35.806 1.00 24.23 44 TYR B C 1
ATOM 1134 O O . TYR B 1 44 ? 62.659 64.580 35.942 1.00 26.07 44 TYR B O 1
ATOM 1143 N N . ASP B 1 45 ? 63.779 66.102 34.736 1.00 23.39 45 ASP B N 1
ATOM 1144 C CA . ASP B 1 45 ? 64.188 65.142 33.714 1.00 25.98 45 ASP B CA 1
ATOM 1145 C C . ASP B 1 45 ? 64.999 64.022 34.343 1.00 26.72 45 ASP B C 1
ATOM 1146 O O . ASP B 1 45 ? 64.785 62.832 34.042 1.00 26.36 45 ASP B O 1
ATOM 1151 N N . ALA B 1 46 ? 65.927 64.426 35.216 1.00 20.15 46 ALA B N 1
ATOM 1152 C CA . ALA B 1 46 ? 66.803 63.516 35.904 1.00 20.73 46 ALA B CA 1
ATOM 1153 C C . ALA B 1 46 ? 66.034 62.672 36.929 1.00 26.02 46 ALA B C 1
ATOM 1154 O O . ALA B 1 46 ? 66.260 61.465 37.011 1.00 30.30 46 ALA B O 1
ATOM 1156 N N . LYS B 1 47 ? 65.105 63.273 37.676 1.00 25.96 47 LYS B N 1
ATOM 1157 C CA . LYS B 1 47 ? 64.258 62.489 38.582 1.00 27.20 47 LYS B CA 1
ATOM 1158 C C . LYS B 1 47 ? 63.541 61.376 37.792 1.00 25.58 47 LYS B C 1
ATOM 1159 O O . LYS B 1 47 ? 63.495 60.209 38.209 1.00 23.64 47 LYS B O 1
ATOM 1165 N N . LYS B 1 48 ? 63.004 61.759 36.636 1.00 23.80 48 LYS B N 1
ATOM 1166 C CA . LYS B 1 48 ? 62.198 60.858 35.829 1.00 26.08 48 LYS B CA 1
ATOM 1167 C C . LYS B 1 48 ? 63.052 59.680 35.456 1.00 27.02 48 LYS B C 1
ATOM 1168 O O . LYS B 1 48 ? 62.700 58.543 35.723 1.00 27.54 48 LYS B O 1
ATOM 1174 N N . PHE B 1 49 ? 64.200 59.974 34.870 1.00 26.10 49 PHE B N 1
ATOM 1175 C CA . PHE B 1 49 ? 65.144 58.943 34.464 1.00 26.12 49 PHE B CA 1
ATOM 1176 C C . PHE B 1 49 ? 65.585 57.991 35.598 1.00 24.49 49 PHE B C 1
ATOM 1177 O O . PHE B 1 49 ? 65.555 56.770 35.420 1.00 24.13 49 PHE B O 1
ATOM 1185 N N . LEU B 1 50 ? 65.980 58.535 36.748 1.00 24.66 50 LEU B N 1
ATOM 1186 C CA . LEU B 1 50 ? 66.452 57.702 37.858 1.00 23.80 50 LEU B CA 1
ATOM 1187 C C . LEU B 1 50 ? 65.351 56.769 38.345 1.00 25.92 50 LEU B C 1
ATOM 1188 O O . LEU B 1 50 ? 65.619 55.632 38.710 1.00 26.38 50 LEU B O 1
ATOM 1193 N N . ILE B 1 51 ? 64.110 57.233 38.344 1.00 24.92 51 ILE B N 1
ATOM 1194 C CA . ILE B 1 51 ? 63.026 56.351 38.777 1.00 24.83 51 ILE B CA 1
ATOM 1195 C C . ILE B 1 51 ? 62.772 55.307 37.702 1.00 25.04 51 ILE B C 1
ATOM 1196 O O . ILE B 1 51 ? 62.605 54.141 38.002 1.00 27.79 51 ILE B O 1
ATOM 1201 N N . GLN B 1 52 ? 62.773 55.721 36.445 1.00 24.84 52 GLN B N 1
ATOM 1202 C CA . GLN B 1 52 ? 62.428 54.793 35.380 1.00 27.75 52 GLN B CA 1
ATOM 1203 C C . GLN B 1 52 ? 63.526 53.762 35.115 1.00 28.21 52 GLN B C 1
ATOM 1204 O O . GLN B 1 52 ? 63.215 52.660 34.682 1.00 29.30 52 GLN B O 1
ATOM 1210 N N . GLU B 1 53 ? 64.788 54.105 35.389 1.00 27.71 53 GLU B N 1
ATOM 1211 C CA . GLU B 1 53 ? 65.870 53.129 35.291 1.00 25.08 53 GLU B CA 1
ATOM 1212 C C . GLU B 1 53 ? 66.182 52.465 36.633 1.00 26.10 53 GLU B C 1
ATOM 1213 O O . GLU B 1 53 ? 67.189 51.735 36.742 1.00 26.74 53 GLU B O 1
ATOM 1219 N N . GLY B 1 54 ? 65.325 52.721 37.639 1.00 22.24 54 GLY B N 1
ATOM 1220 C CA . GLY B 1 54 ? 65.334 51.965 38.888 1.00 21.43 54 GLY B CA 1
ATOM 1221 C C . GLY B 1 54 ? 66.382 52.228 39.973 1.00 24.53 54 GLY B C 1
ATOM 1222 O O . GLY B 1 54 ? 66.613 51.391 40.840 1.00 24.16 54 GLY B O 1
ATOM 1223 N N . PHE B 1 55 ? 67.013 53.395 39.936 1.00 29.61 55 PHE B N 1
ATOM 1224 C CA . PHE B 1 55 ? 67.918 53.836 41.000 1.00 27.19 55 PHE B CA 1
ATOM 1225 C C . PHE B 1 55 ? 67.174 54.509 42.126 1.00 25.31 55 PHE B C 1
ATOM 1226 O O . PHE B 1 55 ? 67.570 54.375 43.257 1.00 25.15 55 PHE B O 1
ATOM 1234 N N . VAL B 1 56 ? 66.113 55.255 41.803 1.00 27.27 56 VAL B N 1
ATOM 1235 C CA . VAL B 1 56 ? 65.321 56.001 42.796 1.00 28.30 56 VAL B CA 1
ATOM 1236 C C . VAL B 1 56 ? 63.865 55.557 42.817 1.00 27.47 56 VAL B C 1
ATOM 1237 O O . VAL B 1 56 ? 63.338 55.138 41.779 1.00 30.31 56 VAL B O 1
ATOM 1241 N N . LYS B 1 57 ? 63.215 55.663 43.977 1.00 25.04 57 LYS B N 1
ATOM 1242 C CA . LYS B 1 57 ? 61.748 55.577 44.022 1.00 28.25 57 LYS B CA 1
ATOM 1243 C C . LYS B 1 57 ? 61.102 56.798 44.676 1.00 30.14 57 LYS B C 1
ATOM 1244 O O . LYS B 1 57 ? 61.598 57.347 45.677 1.00 27.34 57 LYS B O 1
ATOM 1250 N N . GLU B 1 58 ? 60.007 57.239 44.071 1.00 33.85 58 GLU B N 1
ATOM 1251 C CA . GLU B 1 58 ? 59.161 58.267 44.681 1.00 38.09 58 GLU B CA 1
ATOM 1252 C C . GLU B 1 58 ? 58.028 57.625 45.491 1.00 39.81 58 GLU B C 1
ATOM 1253 O O . GLU B 1 58 ? 57.363 56.708 45.006 1.00 40.25 58 GLU B O 1
ATOM 1259 N N . ARG B 1 59 ? 57.850 58.080 46.734 1.00 41.68 59 ARG B N 1
ATOM 1260 C CA . ARG B 1 59 ? 56.664 57.759 47.540 1.00 45.13 59 ARG B CA 1
ATOM 1261 C C . ARG B 1 59 ? 56.245 59.046 48.243 1.00 44.71 59 ARG B C 1
ATOM 1262 O O . ARG B 1 59 ? 57.097 59.851 48.629 1.00 44.92 59 ARG B O 1
ATOM 1270 N N . GLN B 1 60 ? 54.936 59.238 48.393 1.00 43.41 60 GLN B N 1
ATOM 1271 C CA . GLN B 1 60 ? 54.397 60.314 49.227 1.00 42.06 60 GLN B CA 1
ATOM 1272 C C . GLN B 1 60 ? 54.410 59.902 50.713 1.00 40.50 60 GLN B C 1
ATOM 1273 O O . GLN B 1 60 ? 53.695 58.988 51.119 1.00 40.57 60 GLN B O 1
ATOM 1279 N N . GLU B 1 61 ? 55.267 60.548 51.501 1.00 39.54 61 GLU B N 1
ATOM 1280 C CA . GLU B 1 61 ? 55.348 60.318 52.939 1.00 38.13 61 GLU B CA 1
ATOM 1281 C C . GLU B 1 61 ? 55.261 61.658 53.621 1.00 38.55 61 GLU B C 1
ATOM 1282 O O . GLU B 1 61 ? 55.691 62.668 53.066 1.00 36.87 61 GLU B O 1
ATOM 1288 N N . ARG B 1 62 ? 54.686 61.661 54.820 1.00 37.10 62 ARG B N 1
ATOM 1289 C CA . ARG B 1 62 ? 54.662 62.841 55.677 1.00 34.72 62 ARG B CA 1
ATOM 1290 C C . ARG B 1 62 ? 54.124 64.112 54.999 1.00 30.95 62 ARG B C 1
ATOM 1291 O O . ARG B 1 62 ? 54.522 65.225 55.353 1.00 26.90 62 ARG B O 1
ATOM 1299 N N . GLY B 1 63 ? 53.197 63.939 54.054 1.00 28.72 63 GLY B N 1
ATOM 1300 C CA . GLY B 1 63 ? 52.531 65.065 53.406 1.00 30.71 63 GLY B CA 1
ATOM 1301 C C . GLY B 1 63 ? 53.500 65.788 52.486 1.00 35.32 63 GLY B C 1
ATOM 1302 O O . GLY B 1 63 ? 53.621 67.021 52.527 1.00 37.99 63 GLY B O 1
ATOM 1303 N N . GLU B 1 64 ? 54.178 65.003 51.648 1.00 32.64 64 GLU B N 1
ATOM 1304 C CA . GLU B 1 64 ? 55.315 65.465 50.883 1.00 31.94 64 GLU B CA 1
ATOM 1305 C C . GLU B 1 64 ? 55.710 64.432 49.827 1.00 30.42 64 GLU B C 1
ATOM 1306 O O . GLU B 1 64 ? 55.481 63.238 50.007 1.00 27.69 64 GLU B O 1
ATOM 1312 N N . LYS B 1 65 ? 56.272 64.914 48.720 1.00 29.52 65 LYS B N 1
ATOM 1313 C CA . LYS B 1 65 ? 56.802 64.061 47.651 1.00 31.01 65 LYS B CA 1
ATOM 1314 C C . LYS B 1 65 ? 58.189 63.657 48.106 1.00 29.70 65 LYS B C 1
ATOM 1315 O O . LYS B 1 65 ? 59.086 64.500 48.175 1.00 30.18 65 LYS B O 1
ATOM 1321 N N . ARG B 1 66 ? 58.361 62.379 48.442 1.00 29.50 66 ARG B N 1
ATOM 1322 C CA . ARG B 1 66 ? 59.625 61.900 49.007 1.00 25.69 66 ARG B CA 1
ATOM 1323 C C . ARG B 1 66 ? 60.353 60.973 48.044 1.00 25.89 66 ARG B C 1
ATOM 1324 O O . ARG B 1 66 ? 59.756 60.071 47.447 1.00 24.66 66 ARG B O 1
ATOM 1332 N N . LEU B 1 67 ? 61.649 61.220 47.903 1.00 24.93 67 LEU B N 1
ATOM 1333 C CA . LEU B 1 67 ? 62.515 60.449 47.036 1.00 25.78 67 LEU B CA 1
ATOM 1334 C C . LEU B 1 67 ? 63.346 59.502 47.902 1.00 27.34 67 LEU B C 1
ATOM 1335 O O . LEU B 1 67 ? 63.855 59.908 48.965 1.00 27.52 67 LEU B O 1
ATOM 1340 N N . TYR B 1 68 ? 63.492 58.255 47.462 1.00 24.50 68 TYR B N 1
ATOM 1341 C CA . TYR B 1 68 ? 64.347 57.312 48.179 1.00 26.66 68 TYR B CA 1
ATOM 1342 C C . TYR B 1 68 ? 65.237 56.580 47.201 1.00 27.36 68 TYR B C 1
ATOM 1343 O O . TYR B 1 68 ? 64.998 56.669 45.984 1.00 31.53 68 TYR B O 1
ATOM 1352 N N . LEU B 1 69 ? 66.263 55.890 47.729 1.00 24.66 69 LEU B N 1
ATOM 1353 C CA . LEU B 1 69 ? 67.182 55.089 46.901 1.00 27.20 69 LEU B CA 1
ATOM 1354 C C . LEU B 1 69 ? 66.821 53.624 46.975 1.00 26.71 69 LEU B C 1
ATOM 1355 O O . LEU B 1 69 ? 66.656 53.072 48.047 1.00 32.55 69 LEU B O 1
ATOM 1360 N N . THR B 1 70 ? 66.683 53.025 45.803 1.00 29.32 70 THR B N 1
ATOM 1361 C CA . THR B 1 70 ? 66.653 51.599 45.619 1.00 29.44 70 THR B CA 1
ATOM 1362 C C . THR B 1 70 ? 68.027 51.042 46.009 1.00 31.96 70 THR B C 1
ATOM 1363 O O . THR B 1 70 ? 68.950 51.812 46.267 1.00 36.98 70 THR B O 1
ATOM 1367 N N . GLU B 1 71 ? 68.162 49.718 46.056 1.00 32.03 71 GLU B N 1
ATOM 1368 C CA . GLU B 1 71 ? 69.431 49.067 46.390 1.00 29.77 71 GLU B CA 1
ATOM 1369 C C . GLU B 1 71 ? 70.544 49.336 45.393 1.00 27.56 71 GLU B C 1
ATOM 1370 O O . GLU B 1 71 ? 71.667 49.613 45.800 1.00 28.45 71 GLU B O 1
ATOM 1376 N N . LYS B 1 72 ? 70.196 49.256 44.102 1.00 25.97 72 LYS B N 1
ATOM 1377 C CA . LYS B 1 72 ? 71.021 49.573 42.933 1.00 23.42 72 LYS B CA 1
ATOM 1378 C C . LYS B 1 72 ? 71.505 51.009 43.050 1.00 27.59 72 LYS B C 1
ATOM 1379 O O . LYS B 1 72 ? 72.661 51.302 42.760 1.00 33.69 72 LYS B O 1
ATOM 1385 N N . GLY B 1 73 ? 70.626 51.905 43.483 1.00 27.05 73 GLY B N 1
ATOM 1386 C CA . GLY B 1 73 ? 70.953 53.319 43.593 1.00 28.54 73 GLY B CA 1
ATOM 1387 C C . GLY B 1 73 ? 71.869 53.588 44.763 1.00 29.33 73 GLY B C 1
ATOM 1388 O O . GLY B 1 73 ? 72.768 54.403 44.675 1.00 31.02 73 GLY B O 1
ATOM 1389 N N . LYS B 1 74 ? 71.628 52.885 45.857 1.00 30.54 74 LYS B N 1
ATOM 1390 C CA . LYS B 1 74 ? 72.453 52.953 47.058 1.00 30.37 74 LYS B CA 1
ATOM 1391 C C . LYS B 1 74 ? 73.919 52.654 46.719 1.00 31.46 74 LYS B C 1
ATOM 1392 O O . LYS B 1 74 ? 74.761 53.480 47.023 1.00 33.40 74 LYS B O 1
ATOM 1398 N N . LEU B 1 75 ? 74.225 51.517 46.072 1.00 29.86 75 LEU B N 1
ATOM 1399 C CA . LEU B 1 75 ? 75.636 51.196 45.679 1.00 31.79 75 LEU B CA 1
ATOM 1400 C C . LEU B 1 75 ? 76.259 52.255 44.774 1.00 30.44 75 LEU B C 1
ATOM 1401 O O . LEU B 1 75 ? 77.432 52.650 44.921 1.00 33.95 75 LEU B O 1
ATOM 1406 N N . PHE B 1 76 ? 75.469 52.682 43.809 1.00 25.84 76 PHE B N 1
ATOM 1407 C CA . PHE B 1 76 ? 75.978 53.557 42.832 1.00 27.72 76 PHE B CA 1
ATOM 1408 C C . PHE B 1 76 ? 76.230 54.972 43.407 1.00 30.56 76 PHE B C 1
ATOM 1409 O O . PHE B 1 76 ? 77.286 55.575 43.153 1.00 34.68 76 PHE B O 1
ATOM 1417 N N . ALA B 1 77 ? 75.286 55.492 44.196 1.00 29.23 77 ALA B N 1
ATOM 1418 C CA . ALA B 1 77 ? 75.393 56.864 44.750 1.00 26.88 77 ALA B CA 1
ATOM 1419 C C . ALA B 1 77 ? 76.698 57.102 45.497 1.00 25.05 77 ALA B C 1
ATOM 1420 O O . ALA B 1 77 ? 77.336 58.129 45.321 1.00 25.36 77 ALA B O 1
ATOM 1422 N N . ILE B 1 78 ? 77.078 56.133 46.325 1.00 25.73 78 ILE B N 1
ATOM 1423 C CA . ILE B 1 78 ? 78.346 56.117 47.061 1.00 24.25 78 ILE B CA 1
ATOM 1424 C C . ILE B 1 78 ? 79.516 56.432 46.147 1.00 24.62 78 ILE B C 1
ATOM 1425 O O . ILE B 1 78 ? 80.186 57.424 46.362 1.00 28.57 78 ILE B O 1
ATOM 1430 N N . SER B 1 79 ? 79.727 55.633 45.101 1.00 24.49 79 SER B N 1
ATOM 1431 C CA . SER B 1 79 ? 80.861 55.856 44.202 1.00 23.49 79 SER B CA 1
ATOM 1432 C C . SER B 1 79 ? 80.761 57.163 43.436 1.00 25.03 79 SER B C 1
ATOM 1433 O O . SER B 1 79 ? 81.780 57.807 43.164 1.00 32.49 79 SER B O 1
ATOM 1436 N N . LEU B 1 80 ? 79.543 57.560 43.110 1.00 22.42 80 LEU B N 1
ATOM 1437 C CA . LEU B 1 80 ? 79.345 58.801 42.435 1.00 23.06 80 LEU B CA 1
ATOM 1438 C C . LEU B 1 80 ? 79.719 59.950 43.307 1.00 25.66 80 LEU B C 1
ATOM 1439 O O . LEU B 1 80 ? 80.465 60.799 42.889 1.00 31.42 80 LEU B O 1
ATOM 1444 N N . LYS B 1 81 ? 79.195 59.983 44.528 1.00 29.51 81 LYS B N 1
ATOM 1445 C CA . LYS B 1 81 ? 79.472 61.080 45.486 1.00 30.82 81 LYS B CA 1
ATOM 1446 C C . LYS B 1 81 ? 80.976 61.293 45.720 1.00 28.49 81 LYS B C 1
ATOM 1447 O O . LYS B 1 81 ? 81.437 62.411 45.808 1.00 29.32 81 LYS B O 1
ATOM 1453 N N . THR B 1 82 ? 81.721 60.201 45.783 1.00 25.85 82 THR B N 1
ATOM 1454 C CA . THR B 1 82 ? 83.171 60.213 45.855 1.00 26.60 82 THR B CA 1
ATOM 1455 C C . THR B 1 82 ? 83.789 61.004 44.700 1.00 28.46 82 THR B C 1
ATOM 1456 O O . THR B 1 82 ? 84.571 61.950 44.927 1.00 29.10 82 THR B O 1
ATOM 1460 N N . ALA B 1 83 ? 83.430 60.630 43.472 1.00 25.03 83 ALA B N 1
ATOM 1461 C CA . ALA B 1 83 ? 83.897 61.340 42.294 1.00 23.21 83 ALA B 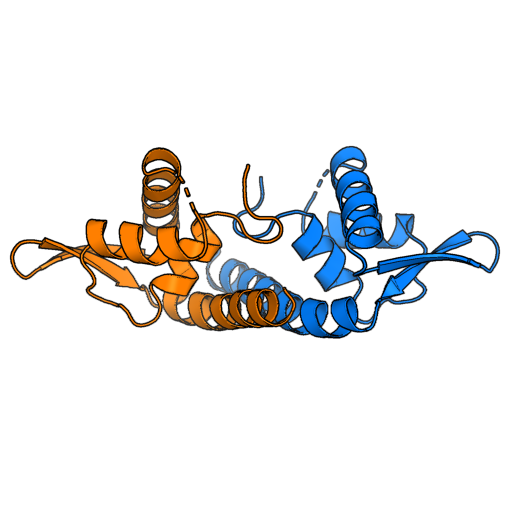CA 1
ATOM 1462 C C . ALA B 1 83 ? 83.532 62.837 42.302 1.00 23.03 83 ALA B C 1
ATOM 1463 O O . ALA B 1 83 ? 84.395 63.657 42.027 1.00 23.15 83 ALA B O 1
ATOM 1465 N N . ILE B 1 84 ? 82.274 63.181 42.601 1.00 20.69 84 ILE B N 1
ATOM 1466 C CA . ILE B 1 84 ? 81.839 64.575 42.632 1.00 22.83 84 ILE B CA 1
ATOM 1467 C C . ILE B 1 84 ? 82.556 65.337 43.727 1.00 26.01 84 ILE B C 1
ATOM 1468 O O . ILE B 1 84 ? 83.000 66.471 43.525 1.00 27.35 84 ILE B O 1
ATOM 1473 N N . GLU B 1 85 ? 82.680 64.705 44.888 1.00 24.07 85 GLU B N 1
ATOM 1474 C CA . GLU B 1 85 ? 83.391 65.314 45.995 1.00 24.19 85 GLU B CA 1
ATOM 1475 C C . GLU B 1 85 ? 84.820 65.578 45.562 1.00 24.65 85 GLU B C 1
ATOM 1476 O O . GLU B 1 85 ? 85.378 66.648 45.837 1.00 23.74 85 GLU B O 1
ATOM 1482 N N . THR B 1 86 ? 85.434 64.576 44.941 1.00 20.77 86 THR B N 1
ATOM 1483 C CA . THR B 1 86 ? 86.823 64.713 44.549 1.00 20.47 86 THR B CA 1
ATOM 1484 C C . THR B 1 86 ? 86.910 65.846 43.558 1.00 21.32 86 THR B C 1
ATOM 1485 O O . THR B 1 86 ? 87.853 66.636 43.607 1.00 22.22 86 THR B O 1
ATOM 1489 N N . TYR B 1 87 ? 85.930 65.925 42.662 1.00 20.65 87 TYR B N 1
ATOM 1490 C CA . TYR B 1 87 ? 85.878 66.978 41.664 1.00 23.79 87 TYR B CA 1
ATOM 1491 C C . TYR B 1 87 ? 85.851 68.370 42.309 1.00 25.49 87 TYR B C 1
ATOM 1492 O O . TYR B 1 87 ? 86.663 69.238 41.945 1.00 21.97 87 TYR B O 1
ATOM 1501 N N . LYS B 1 88 ? 84.937 68.560 43.268 1.00 20.49 88 LYS B N 1
ATOM 1502 C CA . LYS B 1 88 ? 84.767 69.834 43.959 1.00 21.73 88 LYS B CA 1
ATOM 1503 C C . LYS B 1 88 ? 86.062 70.279 44.624 1.00 22.25 88 LYS B C 1
ATOM 1504 O O . LYS B 1 88 ? 86.418 71.464 44.607 1.00 24.18 88 LYS B O 1
ATOM 1510 N N . GLN B 1 89 ? 86.751 69.313 45.226 1.00 25.46 89 GLN B N 1
ATOM 1511 C CA . GLN B 1 89 ? 87.996 69.564 45.966 1.00 24.24 89 GLN B CA 1
ATOM 1512 C C . GLN B 1 89 ? 89.121 69.901 44.986 1.00 24.06 89 GLN B C 1
ATOM 1513 O O . GLN B 1 89 ? 90.083 70.551 45.345 1.00 26.74 89 GLN B O 1
ATOM 1519 N N . ILE B 1 90 ? 88.997 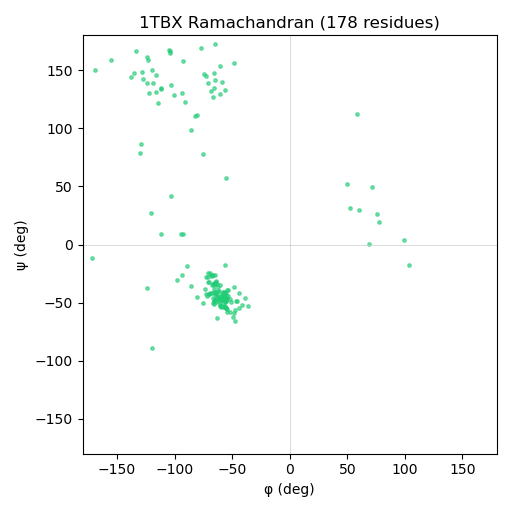69.442 43.745 1.00 27.96 90 ILE B N 1
ATOM 1520 C CA . ILE B 1 90 ? 89.986 69.748 42.702 1.00 30.15 90 ILE B CA 1
ATOM 1521 C C . ILE B 1 90 ? 89.752 71.152 42.112 1.00 30.18 90 ILE B C 1
ATOM 1522 O O . ILE B 1 90 ? 90.704 71.917 41.936 1.00 26.73 90 ILE B O 1
ATOM 1527 N N . LYS B 1 91 ? 88.489 71.487 41.818 1.00 29.95 91 LYS B N 1
ATOM 1528 C CA . LYS B 1 91 ? 88.086 72.885 41.624 1.00 27.97 91 LYS B CA 1
ATOM 1529 C C . LYS B 1 91 ? 88.381 73.713 42.885 1.00 28.66 91 LYS B C 1
ATOM 1530 O O . LYS B 1 91 ? 89.389 74.412 42.969 1.00 32.54 91 LYS B O 1
#

CATH classification: 1.10.10.10

InterPro domains:
  IPR036388 Winged helix-like DNA-binding domain superfamily [G3DSA:1.10.10.10] (1-93)
  IPR036390 Winged helix DNA-binding domain superfamily [SSF46785] (7-88)
  IPR054020 F93, winged-helix domain [PF22194] (12-73)

B-factor: mean 29.46, std 8.43, range [4.89, 64.81]

Secondary structure (DSSP, 8-state):
--SSB-HHHHHHHHHTT-TT-BHHHHHHHHHTT---HHHHHHHHHHHHHTTSEEEEEETTEEEEEE-HHHHHHHHHHHHHHHHHHHHHHHH--/--SSSB-HHHHHHHHHTT-TT-BHHHHHHHHHHH---HHHHHHHHHHHHHTTSEEEEE-SSSEEEEE-HHHHHHHHHHHHHHHHHHHH-

Solvent-accessible surface area: 9952 Å² total